Protein AF-A0A8T5FA26-F1 (afdb_monomer)

Solvent-accessible surface area (backbone atoms only — not comparable to full-atom values): 11760 Å² total; per-residue (Å²): 132,88,62,84,85,76,61,81,58,90,77,30,91,91,46,69,45,74,52,69,76,36,89,79,48,48,87,86,54,60,53,92,81,44,45,69,69,54,47,50,67,41,40,57,81,84,52,51,69,50,72,75,38,95,42,44,39,39,49,70,53,47,48,74,43,51,93,80,57,87,81,91,73,53,92,93,42,62,72,56,48,76,68,31,53,60,54,79,81,41,86,60,79,40,77,54,76,77,65,88,47,69,72,47,45,54,50,50,52,52,52,50,52,52,32,43,75,51,40,42,27,92,52,76,89,55,63,44,73,55,61,80,72,96,62,75,52,73,67,57,46,50,48,53,57,54,74,64,64,63,88,63,45,67,74,70,100,67,97,70,59,69,64,53,56,74,65,38,96,45,61,52,85,70,60,93,88,64,83,83,89,128

pLDDT: mean 92.07, std 6.24, range [54.47, 97.62]

Secondary structure (DSSP, 8-state):
---TTTS--TT-TT--EE----SS-GGGS-TTTS-HHHHHHTS-TTTHHHHT-TTEE-HHHHHH-GGG------TT-TTHHHHH-PPTT----B-SPPP-SHHHHHHHHHHHHHHHHTTS-SSGGG--B----SS--HHHHHHHHHHTT-SSB---S-S--HHHHHH-SSB----TT-----

Structure (mmCIF, N/CA/C/O backbone):
data_AF-A0A8T5FA26-F1
#
_entry.id   AF-A0A8T5FA26-F1
#
loop_
_atom_site.group_PDB
_atom_site.id
_atom_site.type_symbol
_atom_site.label_atom_id
_atom_site.label_alt_id
_atom_site.label_comp_id
_atom_site.label_asym_id
_atom_site.label_entity_id
_atom_site.label_seq_id
_atom_site.pdbx_PDB_ins_code
_atom_site.Cartn_x
_atom_site.Cartn_y
_atom_site.Cartn_z
_atom_site.occupancy
_atom_site.B_iso_or_equiv
_atom_site.auth_seq_id
_atom_site.auth_comp_id
_atom_site.auth_asym_id
_atom_site.auth_atom_id
_atom_site.pdbx_PDB_model_num
ATOM 1 N N . PRO A 1 1 ? -3.275 17.223 -17.424 1.00 55.38 1 PRO A N 1
ATOM 2 C CA . PRO A 1 1 ? -4.704 17.329 -17.028 1.00 55.38 1 PRO A CA 1
ATOM 3 C C . PRO A 1 1 ? -4.836 17.992 -15.650 1.00 55.38 1 PRO A C 1
ATOM 5 O O . PRO A 1 1 ? -4.037 17.689 -14.771 1.00 55.38 1 PRO A O 1
ATOM 8 N N . ASN A 1 2 ? -5.789 18.911 -15.465 1.00 54.47 2 ASN A N 1
ATOM 9 C CA . ASN A 1 2 ? -6.095 19.469 -14.145 1.00 54.47 2 ASN A CA 1
ATOM 10 C C . ASN A 1 2 ? -6.978 18.461 -13.393 1.00 54.47 2 ASN A C 1
ATOM 12 O O . ASN A 1 2 ? -8.131 18.266 -13.761 1.00 54.47 2 ASN A O 1
ATOM 16 N N . LEU A 1 3 ? -6.408 17.792 -12.390 1.00 67.06 3 LEU A N 1
ATOM 17 C CA . LEU A 1 3 ? -7.052 16.705 -11.640 1.00 67.06 3 LEU A CA 1
ATOM 18 C C . LEU A 1 3 ? -7.874 17.213 -10.435 1.00 67.06 3 LEU A C 1
ATOM 20 O O . LEU A 1 3 ? -8.358 16.425 -9.622 1.00 67.06 3 LEU A O 1
ATOM 24 N N . LYS A 1 4 ? -8.027 18.535 -10.280 1.00 64.75 4 LYS A N 1
ATOM 25 C CA . LYS A 1 4 ? -8.763 19.139 -9.163 1.00 64.75 4 LYS A CA 1
ATOM 26 C C . LYS A 1 4 ? -10.237 18.717 -9.210 1.00 64.75 4 LYS A C 1
ATOM 28 O O . LYS A 1 4 ? -10.926 18.988 -10.188 1.00 64.75 4 LYS A O 1
ATOM 33 N N . GLY A 1 5 ? -10.710 18.071 -8.142 1.00 77.50 5 GLY A N 1
ATOM 34 C CA . GLY A 1 5 ? -12.077 17.544 -8.038 1.00 77.50 5 GLY A CA 1
ATOM 35 C C . GLY A 1 5 ? -12.291 16.157 -8.656 1.00 77.50 5 GLY A C 1
ATOM 36 O O . GLY A 1 5 ? -13.420 15.683 -8.661 1.00 77.50 5 GLY A O 1
ATOM 37 N N . GLN A 1 6 ? -11.238 15.503 -9.165 1.00 83.00 6 GLN A N 1
ATOM 38 C CA . GLN A 1 6 ? -11.317 14.121 -9.664 1.00 83.00 6 GLN A CA 1
ATOM 39 C C . GLN A 1 6 ? -11.003 13.072 -8.590 1.00 83.00 6 GLN A C 1
ATOM 41 O O . GLN A 1 6 ? -11.321 11.901 -8.771 1.00 83.00 6 GLN A O 1
ATOM 46 N N . PHE A 1 7 ? -10.395 13.489 -7.478 1.00 85.56 7 PHE A N 1
ATOM 47 C CA . PHE A 1 7 ? -10.082 12.619 -6.349 1.00 85.56 7 PHE A CA 1
ATOM 48 C C . PHE A 1 7 ? -11.024 12.889 -5.173 1.00 85.56 7 PHE A C 1
ATOM 50 O O . PHE A 1 7 ? -11.431 14.042 -4.983 1.00 85.56 7 PHE A O 1
ATOM 57 N N . PRO A 1 8 ? -11.349 11.860 -4.374 1.00 89.25 8 PRO A N 1
ATOM 58 C CA . PRO A 1 8 ? -12.137 12.032 -3.161 1.00 89.25 8 PRO A CA 1
ATOM 59 C C . PRO A 1 8 ? -11.507 13.049 -2.201 1.00 89.25 8 PRO A C 1
ATOM 61 O O . PRO A 1 8 ? -10.285 13.112 -2.053 1.00 89.25 8 PRO A O 1
ATOM 64 N N . SER A 1 9 ? -12.350 13.828 -1.518 1.00 89.75 9 SER A N 1
ATOM 65 C CA . SER A 1 9 ? -11.921 14.598 -0.344 1.00 89.75 9 SER A CA 1
ATOM 66 C C . SER A 1 9 ? -11.432 13.638 0.754 1.00 89.75 9 SER A C 1
ATOM 68 O O . SER A 1 9 ? -11.993 12.551 0.889 1.00 89.75 9 SER A O 1
ATOM 70 N N . PRO A 1 10 ? -10.478 14.037 1.612 1.00 88.56 10 PRO A N 1
ATOM 71 C CA . PRO A 1 10 ? -10.159 13.306 2.842 1.00 88.56 10 PRO A CA 1
ATOM 72 C C . PRO A 1 10 ? -11.379 13.009 3.737 1.00 88.56 10 PRO A C 1
ATOM 74 O O . PRO A 1 10 ? -11.374 12.039 4.487 1.00 88.56 10 PRO A O 1
ATOM 77 N N . THR A 1 11 ? -12.436 13.821 3.630 1.00 92.25 11 THR A N 1
ATOM 78 C CA . THR A 1 11 ? -13.720 13.666 4.340 1.00 92.25 11 THR A CA 1
ATOM 79 C C . THR A 1 11 ? -14.825 13.016 3.497 1.00 92.25 11 THR A C 1
ATOM 81 O O . THR A 1 11 ? -16.006 13.128 3.831 1.00 92.25 11 THR A O 1
ATOM 84 N N . ASP A 1 12 ? -14.482 12.365 2.381 1.00 93.81 12 ASP A N 1
ATOM 85 C CA . ASP A 1 12 ? -15.451 11.620 1.574 1.00 93.81 12 ASP A CA 1
ATOM 86 C C . ASP A 1 12 ? -16.172 10.560 2.422 1.00 93.81 12 ASP A C 1
ATOM 88 O O . ASP A 1 12 ? -15.558 9.854 3.220 1.00 93.81 12 ASP A O 1
ATOM 92 N N . LYS A 1 13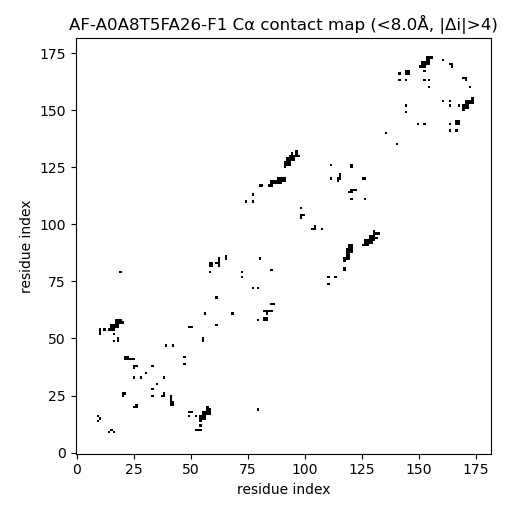 ? -17.488 10.424 2.233 1.00 91.69 13 LYS A N 1
ATOM 93 C CA . LYS A 1 13 ? -18.331 9.511 3.021 1.00 91.69 13 LYS A CA 1
ATOM 94 C C . LYS A 1 13 ? -17.926 8.036 2.907 1.00 91.69 13 LYS A C 1
ATOM 96 O O . LYS A 1 13 ? -18.264 7.259 3.797 1.00 91.69 13 LYS A O 1
ATOM 101 N N . ASN A 1 14 ? -17.246 7.654 1.824 1.00 94.00 14 ASN A N 1
ATOM 102 C CA . ASN A 1 14 ? -16.790 6.286 1.577 1.00 94.00 14 ASN A CA 1
ATOM 103 C C . ASN A 1 14 ? -15.364 6.041 2.091 1.00 94.00 14 ASN A C 1
ATOM 105 O O . ASN A 1 14 ? -14.868 4.922 1.993 1.00 94.00 14 ASN A O 1
ATOM 109 N N . ILE A 1 15 ? -14.692 7.072 2.611 1.00 94.75 15 ILE A N 1
ATOM 110 C CA . ILE A 1 15 ? -13.337 6.981 3.148 1.00 94.75 15 ILE A CA 1
ATOM 111 C C . ILE A 1 15 ? -13.401 7.144 4.658 1.00 94.75 15 ILE A C 1
ATOM 113 O O . ILE A 1 15 ? -14.088 8.016 5.192 1.00 94.75 15 ILE A O 1
ATOM 117 N N . LYS A 1 16 ? -12.651 6.299 5.354 1.00 96.50 16 LYS A N 1
ATOM 118 C CA . LYS A 1 16 ? -12.460 6.373 6.797 1.00 96.50 16 LYS A CA 1
ATOM 119 C C . LYS A 1 16 ? -10.978 6.566 7.063 1.00 96.50 16 LYS A C 1
ATOM 121 O O . LYS A 1 16 ? -10.154 5.875 6.464 1.00 96.50 16 LYS A O 1
ATOM 126 N N . ILE A 1 17 ? -10.642 7.525 7.919 1.00 96.38 17 ILE A N 1
ATOM 127 C CA . ILE A 1 17 ? -9.251 7.778 8.288 1.00 96.38 17 ILE A CA 1
ATOM 128 C C . ILE A 1 17 ? -8.950 6.951 9.525 1.00 96.38 17 ILE A C 1
ATOM 130 O O . ILE A 1 17 ? -9.402 7.277 10.618 1.00 96.38 17 ILE A O 1
ATOM 134 N N . TYR A 1 18 ? -8.207 5.864 9.339 1.00 96.38 18 TYR A N 1
ATOM 135 C CA . TYR A 1 18 ? -7.795 5.019 10.449 1.00 96.38 18 TYR A CA 1
ATOM 136 C C . TYR A 1 18 ? -6.708 5.712 11.275 1.00 96.38 18 TYR A C 1
ATOM 138 O O . TYR A 1 18 ? -5.556 5.830 10.845 1.00 96.38 18 TYR A O 1
ATOM 146 N N . ILE A 1 19 ? -7.080 6.168 12.467 1.00 96.12 19 ILE A N 1
ATOM 147 C CA . ILE A 1 19 ? -6.170 6.733 13.449 1.00 96.12 19 ILE A CA 1
ATOM 148 C C . ILE A 1 19 ? -5.520 5.586 14.205 1.00 96.12 19 ILE A C 1
ATOM 150 O O . ILE A 1 19 ? -6.119 4.872 15.007 1.00 96.12 19 ILE A O 1
ATOM 154 N N . GLN A 1 20 ? -4.240 5.426 13.924 1.00 93.31 20 GLN A N 1
ATOM 155 C CA . GLN A 1 20 ? -3.409 4.421 14.553 1.00 93.31 20 GLN A CA 1
ATOM 156 C C . GLN A 1 20 ? -3.228 4.730 16.038 1.00 93.31 20 GLN A C 1
ATOM 158 O O . GLN A 1 20 ? -3.189 5.894 16.446 1.00 93.31 20 GLN A O 1
ATOM 163 N N . ARG A 1 21 ? -3.037 3.688 16.849 1.00 93.38 21 ARG A N 1
ATOM 164 C CA . ARG A 1 21 ? -2.589 3.862 18.230 1.00 93.38 21 ARG A CA 1
ATOM 165 C C . ARG A 1 21 ? -1.241 4.598 18.218 1.00 93.38 21 ARG A C 1
ATOM 167 O O . ARG A 1 21 ? -0.318 4.185 17.512 1.00 93.38 21 ARG A O 1
ATOM 174 N N . GLY A 1 22 ? -1.163 5.711 18.947 1.00 92.44 22 GLY A N 1
ATOM 175 C CA . GLY A 1 22 ? 0.072 6.475 19.107 1.00 92.44 22 GLY A CA 1
ATOM 176 C C . GLY A 1 22 ? 1.134 5.701 19.894 1.00 92.44 22 GLY A C 1
ATOM 177 O O . GLY A 1 22 ? 0.901 4.586 20.363 1.00 92.44 22 GLY A O 1
ATOM 178 N N . SER A 1 23 ? 2.312 6.299 20.049 1.00 92.12 23 SER A N 1
ATOM 179 C CA . SER A 1 23 ? 3.445 5.675 20.750 1.00 92.12 23 SER A CA 1
ATOM 180 C C . SER A 1 23 ? 3.154 5.403 22.232 1.00 92.12 23 SER A C 1
ATOM 182 O O . SER A 1 23 ? 3.657 4.439 22.802 1.00 92.12 23 SER A O 1
ATOM 184 N N . TRP A 1 24 ? 2.355 6.258 22.864 1.00 94.88 24 TRP A N 1
ATOM 185 C CA . TRP A 1 24 ? 1.883 6.156 24.245 1.00 94.88 24 TRP A CA 1
ATOM 186 C C . TRP A 1 24 ? 0.518 5.462 24.327 1.00 94.88 24 TRP A C 1
ATOM 188 O O . TRP A 1 24 ? 0.115 5.000 25.394 1.00 94.88 24 TRP A O 1
ATOM 198 N N . GLY A 1 25 ? -0.182 5.365 23.196 1.00 93.69 25 GLY A N 1
ATOM 199 C CA . GLY A 1 25 ? -1.443 4.657 23.044 1.00 93.69 25 GLY A CA 1
ATOM 200 C C . GLY A 1 25 ? -2.609 5.337 23.741 1.00 93.69 25 GLY A C 1
ATOM 201 O O . GLY A 1 25 ? -3.438 4.645 24.329 1.00 93.69 25 GLY A O 1
ATOM 202 N N . LEU A 1 26 ? -2.664 6.671 23.677 1.00 95.81 26 LEU A N 1
ATOM 203 C CA . LEU A 1 26 ? -3.637 7.474 24.424 1.00 95.81 26 LEU A CA 1
ATOM 204 C C . LEU A 1 26 ? -5.024 7.593 23.772 1.00 95.81 26 LEU A C 1
ATOM 206 O O . LEU A 1 26 ? -5.953 8.053 24.426 1.00 95.81 26 LEU A O 1
ATOM 210 N N . ILE A 1 27 ? -5.190 7.164 22.518 1.00 94.56 27 ILE A N 1
ATOM 211 C CA . ILE A 1 27 ? -6.426 7.345 21.726 1.00 94.56 27 ILE A CA 1
ATOM 212 C C . ILE A 1 27 ? -7.701 6.770 22.364 1.00 94.56 27 ILE A C 1
ATOM 214 O O . ILE A 1 27 ? -8.813 7.234 22.115 1.00 94.56 27 ILE A O 1
ATOM 218 N N . ASP A 1 28 ? -7.553 5.742 23.193 1.00 93.31 28 ASP A N 1
ATOM 219 C CA . ASP A 1 28 ? -8.646 5.054 23.873 1.00 93.31 28 ASP A CA 1
ATOM 220 C C . ASP A 1 28 ? -8.685 5.336 25.382 1.00 93.31 28 ASP A C 1
ATOM 222 O O . ASP A 1 28 ? -9.402 4.646 26.111 1.00 93.31 28 ASP A O 1
ATOM 226 N N . LYS A 1 29 ? -7.899 6.308 25.861 1.00 94.19 29 LYS A N 1
ATOM 227 C CA . LYS A 1 29 ? -7.745 6.617 27.284 1.00 94.19 29 LYS A CA 1
ATOM 228 C C . LYS A 1 29 ? -8.628 7.776 27.719 1.00 94.19 29 LYS A C 1
ATOM 230 O O . LYS A 1 29 ? -9.045 8.613 26.926 1.00 94.19 29 LYS A O 1
ATOM 235 N N . ASP A 1 30 ? -8.905 7.790 29.016 1.00 91.31 30 ASP A N 1
ATOM 236 C CA . ASP A 1 30 ? -9.688 8.833 29.661 1.00 91.31 30 ASP A CA 1
ATOM 237 C C . ASP A 1 30 ? -8.923 10.162 29.672 1.00 91.31 30 ASP A C 1
ATOM 239 O O . ASP A 1 30 ? -7.791 10.234 30.167 1.00 91.31 30 ASP A O 1
ATOM 243 N N . LEU A 1 31 ? -9.560 11.211 29.146 1.00 87.56 31 LEU A N 1
ATOM 244 C CA 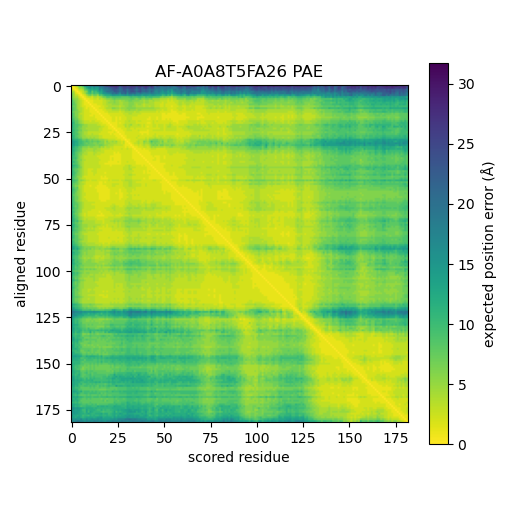. LEU A 1 31 ? -8.967 12.538 29.055 1.00 87.56 31 LEU A CA 1
ATOM 245 C C . LEU A 1 31 ? -8.896 13.280 30.397 1.00 87.56 31 LEU A C 1
ATOM 247 O O . LEU A 1 31 ? -8.117 14.225 30.535 1.00 87.56 31 LEU A O 1
ATOM 251 N N . GLU A 1 32 ? -9.651 12.840 31.408 1.00 89.94 32 GLU A N 1
ATOM 252 C CA . GLU A 1 32 ? -9.489 13.335 32.781 1.00 89.94 32 GLU A CA 1
ATOM 253 C C . GLU A 1 32 ? -8.160 12.863 33.389 1.00 89.94 32 GLU A C 1
ATOM 255 O O . GLU A 1 32 ? -7.556 13.559 34.206 1.00 89.94 32 GLU A O 1
ATOM 260 N N . THR A 1 33 ? -7.674 11.697 32.946 1.00 92.31 33 THR A N 1
ATOM 261 C CA . THR A 1 33 ? -6.373 11.146 33.348 1.00 92.31 33 THR A CA 1
ATOM 262 C C . THR A 1 33 ? -5.243 11.641 32.440 1.00 92.31 33 THR A C 1
ATOM 264 O O . THR A 1 33 ? -4.157 11.965 32.925 1.00 92.31 33 THR A O 1
ATOM 267 N N . PHE A 1 34 ? -5.483 11.719 31.128 1.00 93.00 34 PHE A N 1
ATOM 268 C CA . PHE A 1 34 ? -4.519 12.185 30.129 1.00 93.00 34 PHE A CA 1
ATOM 269 C C . PHE A 1 34 ? -5.065 13.402 29.394 1.00 93.00 34 PHE A C 1
ATOM 271 O O . PHE A 1 34 ? -5.962 13.287 28.576 1.00 93.00 34 PHE A O 1
ATOM 278 N N . THR A 1 35 ? -4.488 14.576 29.621 1.00 94.81 35 THR A N 1
ATOM 279 C CA . THR A 1 35 ? -4.977 15.810 28.991 1.00 94.81 35 THR A CA 1
ATOM 280 C C . THR A 1 35 ? -5.028 15.704 27.461 1.00 94.81 35 THR A C 1
ATOM 282 O O . THR A 1 35 ? -4.186 15.051 26.842 1.00 94.81 35 THR A O 1
ATOM 285 N N . GLU A 1 36 ? -5.942 16.439 26.827 1.00 93.81 36 GLU A N 1
ATOM 286 C CA . GLU A 1 36 ? -6.011 16.569 25.361 1.00 93.81 36 GLU A CA 1
ATOM 287 C C . GLU A 1 36 ? -4.649 16.955 24.755 1.00 93.81 36 GLU A C 1
ATOM 289 O O . GLU A 1 36 ? -4.218 16.420 23.735 1.00 93.81 36 GLU A O 1
ATOM 294 N N . ARG A 1 37 ? -3.890 17.813 25.450 1.00 95.25 37 ARG A N 1
ATOM 295 C CA . ARG A 1 37 ? -2.514 18.151 25.073 1.00 95.25 37 ARG A CA 1
ATOM 296 C C . ARG A 1 37 ? -1.607 16.918 25.005 1.00 95.25 37 ARG A C 1
ATOM 298 O O . ARG A 1 37 ? -0.799 16.835 24.084 1.00 95.25 37 ARG A O 1
ATOM 305 N N . GLN A 1 38 ? -1.690 16.006 25.973 1.00 96.25 38 GLN A N 1
ATOM 306 C CA . GLN A 1 38 ? -0.900 14.771 25.978 1.00 96.25 38 GLN A CA 1
ATOM 307 C C . GLN A 1 38 ? -1.332 13.833 24.852 1.00 96.25 38 GLN A C 1
ATOM 309 O O . GLN A 1 38 ? -0.460 13.289 24.180 1.00 96.25 38 GLN A O 1
ATOM 314 N N . LEU A 1 39 ? -2.638 13.708 24.591 1.00 95.75 39 LEU A N 1
ATOM 315 C CA . LEU A 1 39 ? -3.137 12.968 23.430 1.00 95.75 39 LEU A CA 1
ATOM 316 C C . LEU A 1 39 ? -2.537 13.526 22.132 1.00 95.75 39 LEU A C 1
ATOM 318 O O . LEU A 1 39 ? -1.944 12.779 21.364 1.00 95.75 39 LEU A O 1
ATOM 322 N N . LEU A 1 40 ? -2.589 14.843 21.912 1.00 95.94 40 LEU A N 1
ATOM 323 C CA . LEU A 1 40 ? -1.991 15.471 20.728 1.00 95.94 40 LEU A CA 1
ATOM 324 C C . LEU A 1 40 ? -0.471 15.251 20.647 1.00 95.94 40 LEU A C 1
ATOM 326 O O . LEU A 1 40 ? 0.074 15.121 19.551 1.00 95.94 40 LEU A O 1
ATOM 330 N N . GLN A 1 41 ? 0.231 15.223 21.783 1.00 96.25 41 GLN A N 1
ATOM 331 C CA . GLN A 1 41 ? 1.673 14.953 21.840 1.00 96.25 41 GLN A CA 1
ATOM 332 C C . GLN A 1 41 ? 2.039 13.511 21.472 1.00 96.25 41 GLN A C 1
ATOM 334 O O . GLN A 1 41 ? 3.168 13.293 21.035 1.00 96.25 41 GLN A O 1
ATOM 339 N N . ASP A 1 42 ? 1.100 12.571 21.583 1.00 96.94 42 ASP A N 1
ATOM 340 C CA . ASP A 1 42 ? 1.269 11.184 21.138 1.00 96.94 42 ASP A CA 1
ATOM 341 C C . ASP A 1 42 ? 1.353 11.060 19.599 1.00 96.94 42 ASP A C 1
ATOM 343 O O . ASP A 1 42 ? 1.834 10.065 19.052 1.00 96.94 42 ASP A O 1
ATOM 347 N N . TYR A 1 43 ? 0.929 12.111 18.888 1.00 97.00 43 TYR A N 1
ATOM 348 C CA . TYR A 1 43 ? 0.891 12.179 17.432 1.00 97.00 43 TYR A CA 1
ATOM 349 C C . TYR A 1 43 ? 1.836 13.243 16.866 1.00 97.00 43 TYR A C 1
ATOM 351 O O . TYR A 1 43 ? 2.044 14.330 17.429 1.00 97.00 43 TYR A O 1
ATOM 359 N N . GLY A 1 44 ? 2.377 12.951 15.680 1.00 96.75 44 GLY A N 1
ATOM 360 C CA . GLY A 1 44 ? 3.132 13.923 14.899 1.00 96.75 44 GLY A CA 1
ATOM 361 C C . GLY A 1 44 ? 2.254 15.115 14.515 1.00 96.75 44 GLY A C 1
ATOM 362 O O . GLY A 1 44 ? 1.058 14.962 14.286 1.00 96.75 44 GLY A O 1
ATOM 363 N N . THR A 1 45 ? 2.837 16.312 14.404 1.00 96.25 45 THR A N 1
ATOM 364 C CA . THR A 1 45 ? 2.079 17.549 14.126 1.00 96.25 45 THR A CA 1
ATOM 365 C C . THR A 1 45 ? 1.180 17.439 12.891 1.00 96.25 45 THR A C 1
ATOM 367 O O . THR A 1 45 ? 0.065 17.942 12.918 1.00 96.25 45 THR A O 1
ATOM 370 N N . TRP A 1 46 ? 1.636 16.744 11.843 1.00 95.00 46 TRP A N 1
ATOM 371 C CA . TRP A 1 46 ? 0.868 16.530 10.612 1.00 95.00 46 TRP A CA 1
ATOM 372 C C . TRP A 1 46 ? -0.324 15.576 10.788 1.00 95.00 46 TRP A C 1
ATOM 374 O O . TRP A 1 46 ? -1.262 15.638 10.011 1.00 95.00 46 TRP A O 1
ATOM 384 N N . GLN A 1 47 ? -0.303 14.693 11.791 1.00 94.88 47 GLN A N 1
ATOM 385 C CA . GLN A 1 47 ? -1.378 13.723 12.030 1.00 94.88 47 GLN A CA 1
ATOM 386 C C . GLN A 1 47 ? -2.544 14.334 12.803 1.00 94.88 47 GLN A C 1
ATOM 388 O O . GLN A 1 47 ? -3.672 13.868 12.683 1.00 94.88 47 GLN A O 1
ATOM 393 N N . ARG A 1 48 ? -2.260 15.357 13.618 1.00 95.19 48 ARG A N 1
ATOM 394 C CA . ARG A 1 48 ? -3.208 15.909 14.592 1.00 95.19 48 ARG A CA 1
ATOM 395 C C . ARG A 1 48 ? -4.486 16.418 13.953 1.00 95.19 48 ARG A C 1
ATOM 397 O O . ARG A 1 48 ? -5.538 16.245 14.545 1.00 95.19 48 ARG A O 1
ATOM 404 N N . GLU A 1 49 ? -4.405 16.988 12.751 1.00 94.19 49 GLU A N 1
ATOM 405 C CA . GLU A 1 49 ? -5.604 17.468 12.057 1.00 94.19 49 GLU A CA 1
ATOM 406 C C . GLU A 1 49 ? -6.617 16.347 11.803 1.00 94.19 49 GLU A C 1
ATOM 408 O O . GLU A 1 49 ? -7.815 16.591 11.860 1.00 94.19 49 GLU A O 1
ATOM 413 N N . PHE A 1 50 ? -6.151 15.115 11.574 1.00 95.12 50 PHE A N 1
ATOM 414 C CA . PHE A 1 50 ? -7.015 13.982 11.258 1.00 95.12 50 PHE A CA 1
ATOM 415 C C . PHE A 1 50 ? -7.718 13.402 12.483 1.00 95.12 50 PHE A C 1
ATOM 417 O O . PHE A 1 50 ? -8.692 12.677 12.309 1.00 95.12 50 PHE A O 1
ATOM 424 N N . LEU A 1 51 ? -7.255 13.709 13.700 1.00 94.69 51 LEU A N 1
ATOM 425 C CA . LEU A 1 51 ? -7.892 13.239 14.936 1.00 94.69 51 LEU A CA 1
ATOM 426 C C . LEU A 1 51 ? -9.323 13.771 15.069 1.00 94.69 51 LEU A C 1
ATOM 428 O O . LEU A 1 51 ? -10.196 13.057 15.551 1.00 94.69 51 LEU A O 1
ATOM 432 N N . ASP A 1 52 ? -9.561 14.989 14.578 1.00 92.94 52 ASP A N 1
ATOM 433 C CA . ASP A 1 52 ? -10.845 15.687 14.695 1.00 92.94 52 ASP A CA 1
ATOM 434 C C . ASP A 1 52 ? -11.745 15.504 13.463 1.00 92.94 52 ASP A C 1
ATOM 436 O O . ASP A 1 52 ? -12.814 16.114 13.356 1.00 92.94 52 ASP A O 1
ATOM 440 N N . TYR A 1 53 ? -11.326 14.694 12.486 1.00 95.62 53 TYR A N 1
ATOM 441 C CA . TYR A 1 53 ? -12.119 14.495 11.279 1.00 95.62 53 TYR A CA 1
ATOM 442 C C . TYR A 1 53 ? -13.401 13.715 11.600 1.00 95.62 53 TYR A C 1
ATOM 444 O O . TYR A 1 53 ? -13.360 12.708 12.306 1.00 95.62 53 TYR A O 1
ATOM 452 N N . PRO A 1 54 ? -14.551 14.082 11.006 1.00 95.44 54 PRO A N 1
ATOM 453 C CA . PRO A 1 54 ? -15.823 13.405 11.274 1.00 95.44 54 PRO A CA 1
ATOM 454 C C . PRO A 1 54 ? -15.851 11.947 10.785 1.00 95.44 54 PRO A C 1
ATOM 456 O O . PRO A 1 54 ? -16.758 11.189 11.123 1.00 95.44 54 PRO A O 1
ATOM 459 N N . ASN A 1 55 ? -14.891 11.560 9.943 1.00 96.44 55 ASN A N 1
ATOM 460 C CA . ASN A 1 55 ? -14.697 10.210 9.430 1.00 96.44 55 ASN A CA 1
ATOM 461 C C . ASN A 1 55 ? -13.421 9.537 9.971 1.00 96.44 55 ASN A C 1
ATOM 463 O O . ASN A 1 55 ? -13.004 8.517 9.411 1.00 96.44 55 ASN A O 1
ATOM 467 N N . ALA A 1 56 ? -12.811 10.089 11.023 1.00 96.81 56 ALA A N 1
ATOM 468 C CA . ALA A 1 56 ? -11.767 9.418 11.782 1.00 96.81 56 ALA A CA 1
ATOM 469 C C . ALA A 1 56 ? -12.348 8.189 12.492 1.00 96.81 56 ALA A C 1
ATOM 471 O O . ALA A 1 56 ? -13.449 8.236 13.039 1.00 96.81 56 ALA A O 1
ATOM 472 N N . VAL A 1 57 ? -11.623 7.078 12.437 1.00 97.38 57 VAL A N 1
ATOM 473 C CA . VAL A 1 57 ? -11.979 5.812 13.085 1.00 97.38 57 VAL A CA 1
ATOM 474 C C . VAL A 1 57 ? -10.737 5.214 13.719 1.00 97.38 57 VAL A C 1
ATOM 476 O O . VAL A 1 57 ? -9.635 5.432 13.223 1.00 97.38 57 VAL A O 1
ATOM 479 N N . ASP A 1 58 ? -10.892 4.416 14.765 1.00 96.88 58 ASP A N 1
ATOM 480 C CA . ASP A 1 58 ? -9.785 3.646 15.334 1.00 96.88 58 ASP A CA 1
ATOM 481 C C . ASP A 1 58 ? -10.080 2.142 15.363 1.00 96.88 58 ASP A C 1
ATOM 483 O O . ASP A 1 58 ? -11.063 1.651 14.797 1.00 96.88 58 ASP A O 1
ATOM 487 N N . TYR A 1 59 ? -9.189 1.373 15.988 1.00 96.69 59 TYR A N 1
ATOM 488 C CA . TYR A 1 59 ? -9.300 -0.083 16.049 1.00 96.69 59 TYR A CA 1
ATOM 489 C C . TYR A 1 59 ? -10.630 -0.555 16.661 1.00 96.69 59 TYR A C 1
ATOM 491 O O . TYR A 1 59 ? -11.120 -1.617 16.284 1.00 96.69 59 TYR A O 1
ATOM 499 N N . ARG A 1 60 ? -11.246 0.222 17.565 1.00 97.12 60 ARG A N 1
ATOM 500 C CA . ARG A 1 60 ? -12.528 -0.101 18.211 1.00 97.12 60 ARG A CA 1
ATOM 501 C C . ARG A 1 60 ? -13.671 -0.031 17.208 1.00 97.12 60 ARG A C 1
ATOM 503 O O . ARG A 1 60 ? -14.574 -0.864 17.266 1.00 97.12 60 ARG A O 1
ATOM 510 N N . ASP A 1 61 ? -13.637 0.937 16.297 1.00 97.62 61 ASP A N 1
ATOM 511 C CA . ASP A 1 61 ? -14.638 1.084 15.239 1.00 97.62 61 ASP A CA 1
ATOM 512 C C . ASP A 1 61 ? -14.501 -0.028 14.201 1.00 97.62 61 ASP A C 1
ATOM 514 O O . ASP A 1 61 ? -15.499 -0.647 13.825 1.00 97.62 61 ASP A O 1
ATOM 518 N N . VAL A 1 62 ? -13.263 -0.322 13.786 1.00 96.94 62 VAL A N 1
ATOM 519 C CA . VAL A 1 62 ? -12.969 -1.407 12.840 1.00 96.94 62 VAL A CA 1
ATOM 520 C C . VAL A 1 62 ? -13.389 -2.748 13.436 1.00 96.94 62 VAL A C 1
ATOM 522 O O . VAL A 1 62 ? -14.132 -3.488 12.799 1.00 96.94 62 VAL A O 1
ATOM 525 N N . GLN A 1 63 ? -13.005 -3.032 14.684 1.00 96.06 63 GLN A N 1
ATOM 526 C CA . GLN A 1 63 ? -13.350 -4.272 15.379 1.00 96.06 63 GLN A CA 1
ATOM 527 C C . GLN A 1 63 ? -14.865 -4.490 15.484 1.00 96.06 63 GLN A C 1
ATOM 529 O O . GLN A 1 63 ? -15.321 -5.624 15.335 1.00 96.06 63 GLN A O 1
ATOM 534 N N . LYS A 1 64 ? -15.648 -3.431 15.728 1.00 96.94 64 LYS A N 1
ATOM 535 C CA . LYS A 1 64 ? -17.112 -3.522 15.854 1.00 96.94 64 LYS A CA 1
ATOM 536 C C . LYS A 1 64 ? -17.822 -3.708 14.515 1.00 96.94 64 LYS A C 1
ATOM 538 O O . LYS A 1 64 ? -18.831 -4.406 14.474 1.00 96.94 64 LYS A O 1
ATOM 543 N N . ASN A 1 65 ? -17.312 -3.109 13.437 1.00 96.38 65 ASN A N 1
ATOM 544 C CA . ASN A 1 65 ? -18.016 -3.043 12.152 1.00 96.38 65 ASN A CA 1
ATOM 545 C C . ASN A 1 65 ? -17.221 -3.691 11.004 1.00 96.38 65 ASN A C 1
ATOM 547 O O . ASN A 1 65 ? -17.274 -3.221 9.875 1.00 96.38 65 ASN A O 1
ATOM 551 N N . GLN A 1 66 ? -16.485 -4.779 11.261 1.00 94.38 66 GLN A N 1
ATOM 552 C CA . GLN A 1 66 ? -15.538 -5.378 10.298 1.00 94.38 66 GLN A CA 1
ATOM 553 C C . GLN A 1 66 ? -16.128 -5.657 8.902 1.00 94.38 66 GLN A C 1
ATOM 555 O O . GLN A 1 66 ? -15.431 -5.511 7.905 1.00 94.38 66 GLN A O 1
ATOM 560 N N . LYS A 1 67 ? -17.420 -6.005 8.807 1.00 95.12 67 LYS A N 1
ATOM 561 C CA . LYS A 1 67 ? -18.113 -6.264 7.527 1.00 95.12 67 LYS A CA 1
ATOM 562 C C . LYS A 1 67 ? -18.328 -5.014 6.663 1.00 95.12 67 LYS A C 1
ATOM 564 O O . LYS A 1 67 ? -18.684 -5.144 5.497 1.00 95.12 67 LYS A O 1
ATOM 569 N N . GLU A 1 68 ? -18.153 -3.825 7.231 1.00 95.12 68 GLU A N 1
ATOM 570 C CA . GLU A 1 68 ? -18.353 -2.534 6.565 1.00 95.12 68 GLU A CA 1
ATOM 571 C C . GLU A 1 68 ? -17.040 -1.923 6.054 1.00 95.12 68 GLU A C 1
ATOM 573 O O . GLU A 1 68 ? -17.062 -0.894 5.379 1.00 95.12 68 GLU A O 1
ATOM 578 N N . PHE A 1 69 ? -15.895 -2.545 6.355 1.00 95.50 69 PHE A N 1
ATOM 579 C CA . PHE A 1 69 ? -14.576 -2.011 6.035 1.00 95.50 69 PHE A CA 1
ATOM 580 C C . PHE A 1 69 ? -13.810 -2.880 5.039 1.00 95.50 69 PHE A C 1
ATOM 582 O O . PHE A 1 69 ? -13.765 -4.102 5.146 1.00 95.50 69 PHE A O 1
ATOM 589 N N . ILE A 1 70 ? -13.091 -2.209 4.138 1.00 95.19 70 ILE A N 1
ATOM 590 C CA . ILE A 1 70 ? -11.866 -2.741 3.538 1.00 95.19 70 ILE A CA 1
ATOM 591 C C . ILE A 1 70 ? -10.712 -2.076 4.285 1.00 95.19 70 ILE A C 1
ATOM 593 O O . ILE A 1 70 ? -10.532 -0.860 4.200 1.00 95.19 70 ILE A O 1
ATOM 597 N N . PHE A 1 71 ? -9.960 -2.860 5.053 1.00 95.06 71 PHE A N 1
ATOM 598 C CA . PHE A 1 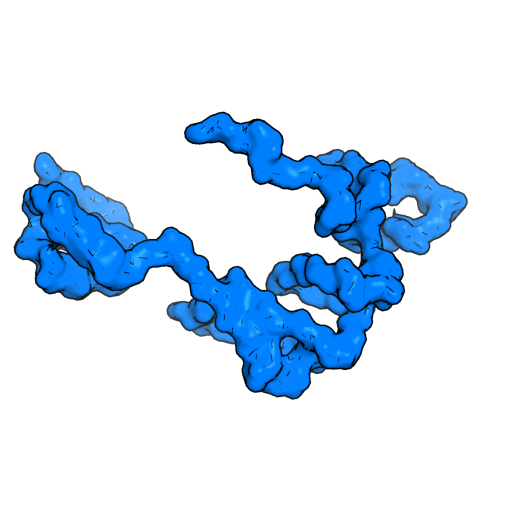71 ? -8.886 -2.343 5.894 1.00 95.06 71 PHE A CA 1
ATOM 599 C C . PHE A 1 71 ? -7.534 -2.437 5.183 1.00 95.06 71 PHE A C 1
ATOM 601 O O . PHE A 1 71 ? -7.071 -3.523 4.838 1.00 95.06 71 PHE A O 1
ATOM 608 N N . TYR A 1 72 ? -6.882 -1.291 4.981 1.00 94.25 72 TYR A N 1
ATOM 609 C CA . TYR A 1 72 ? -5.517 -1.255 4.466 1.00 94.25 72 TYR A CA 1
ATOM 610 C C . TYR A 1 72 ? -4.517 -1.554 5.589 1.00 94.25 72 TYR A C 1
ATOM 612 O O . TYR A 1 72 ? -4.294 -0.726 6.471 1.00 94.25 72 TYR A O 1
ATOM 620 N N . CYS A 1 73 ? -3.882 -2.723 5.516 1.00 92.38 73 CYS A N 1
ATOM 621 C CA . CYS A 1 73 ? -2.818 -3.142 6.423 1.00 92.38 73 CYS A CA 1
ATOM 622 C C . CYS A 1 73 ? -1.530 -3.369 5.627 1.00 92.38 73 CYS A C 1
ATOM 624 O O . CYS A 1 73 ? -1.485 -4.245 4.766 1.00 92.38 73 CYS A O 1
ATOM 626 N N . SER A 1 74 ? -0.480 -2.596 5.905 1.00 91.50 74 SER A N 1
ATOM 627 C CA . SER A 1 74 ? 0.825 -2.814 5.271 1.00 91.50 74 SER A CA 1
ATOM 628 C C . SER A 1 74 ? 1.664 -3.838 6.042 1.00 91.50 74 SER A C 1
ATOM 630 O O . SER A 1 74 ? 1.452 -4.054 7.235 1.00 91.50 74 SER A O 1
ATOM 632 N N . ASP A 1 75 ? 2.680 -4.409 5.388 1.00 92.19 75 ASP A N 1
ATOM 633 C CA . ASP A 1 75 ? 3.629 -5.348 6.015 1.00 92.19 75 ASP A CA 1
ATOM 634 C C . ASP A 1 75 ? 4.353 -4.742 7.245 1.00 92.19 75 ASP A C 1
ATOM 636 O O . ASP A 1 75 ? 4.816 -5.468 8.117 1.00 92.19 75 ASP A O 1
ATOM 640 N N . TYR A 1 76 ? 4.442 -3.409 7.348 1.00 90.81 76 TYR A N 1
ATOM 641 C CA . TYR A 1 76 ? 5.051 -2.701 8.489 1.00 90.81 76 TYR A CA 1
ATOM 642 C C . TYR A 1 76 ? 4.071 -2.438 9.643 1.00 90.81 76 TYR A C 1
ATOM 644 O O . TYR A 1 76 ? 4.429 -1.797 10.634 1.00 90.81 76 TYR A O 1
ATOM 652 N N . ARG A 1 77 ? 2.812 -2.847 9.471 1.00 90.81 77 ARG A N 1
ATOM 653 C CA . ARG A 1 77 ? 1.679 -2.507 10.336 1.00 90.81 77 ARG A CA 1
ATOM 654 C C . ARG A 1 77 ? 0.907 -3.731 10.816 1.00 90.81 77 ARG A C 1
ATOM 656 O O . ARG A 1 77 ? -0.201 -3.594 11.321 1.00 90.81 77 ARG A O 1
ATOM 663 N N . LEU A 1 78 ? 1.503 -4.917 10.728 1.00 93.81 78 LEU A N 1
ATOM 664 C CA . LEU A 1 78 ? 0.879 -6.169 11.169 1.00 93.81 78 LEU A CA 1
ATOM 665 C C . LEU A 1 78 ? 0.488 -6.155 12.658 1.00 93.81 78 LEU A C 1
ATOM 667 O O . LEU A 1 78 ? -0.443 -6.848 13.053 1.00 93.81 78 LEU A O 1
ATOM 671 N N . GLN A 1 79 ? 1.123 -5.316 13.482 1.00 92.81 79 GLN A N 1
ATOM 672 C CA . GLN A 1 79 ? 0.740 -5.104 14.879 1.00 92.81 79 GLN A CA 1
ATOM 673 C C . GLN A 1 79 ? -0.682 -4.554 15.056 1.00 92.81 79 GLN A C 1
ATOM 675 O O . GLN A 1 79 ? -1.280 -4.789 16.102 1.00 92.81 79 GLN A O 1
ATOM 680 N N . ASP A 1 80 ? -1.254 -3.876 14.053 1.00 94.12 80 ASP A N 1
ATOM 681 C CA . ASP A 1 80 ? -2.640 -3.395 14.124 1.00 94.12 80 ASP A CA 1
ATOM 682 C C . ASP A 1 80 ? -3.634 -4.577 14.241 1.00 94.12 80 ASP A C 1
ATOM 684 O O . ASP A 1 80 ? -4.711 -4.431 14.820 1.00 94.12 80 ASP A O 1
ATOM 688 N N . LEU A 1 81 ? -3.252 -5.785 13.797 1.00 94.56 81 LEU A N 1
ATOM 689 C CA . LEU A 1 81 ? -4.064 -7.002 13.930 1.00 94.56 81 LEU A CA 1
ATOM 690 C C . LEU A 1 81 ? -4.288 -7.427 15.390 1.00 94.56 81 LEU A C 1
ATOM 692 O O . LEU A 1 81 ? -5.319 -8.033 15.685 1.00 94.56 81 LEU A O 1
ATOM 696 N N . ILE A 1 82 ? -3.368 -7.080 16.302 1.00 94.62 82 ILE A N 1
ATOM 697 C CA . ILE A 1 82 ? -3.481 -7.378 17.743 1.00 94.62 82 ILE A CA 1
ATOM 698 C C . ILE A 1 82 ? -4.739 -6.726 18.325 1.00 94.62 82 ILE A C 1
ATOM 700 O O . ILE A 1 82 ? -5.460 -7.336 19.121 1.00 94.62 82 ILE A O 1
ATOM 704 N N . ASP A 1 83 ? -4.991 -5.486 17.912 1.00 93.88 83 ASP A N 1
ATOM 705 C CA . ASP A 1 83 ? -6.101 -4.669 18.383 1.00 93.88 83 ASP A CA 1
ATOM 706 C C . ASP A 1 83 ? -7.373 -4.925 17.559 1.00 93.88 83 ASP A C 1
ATOM 708 O O . ASP A 1 83 ? -8.455 -5.084 18.132 1.00 93.88 83 ASP A O 1
ATOM 712 N N . ILE A 1 84 ? -7.249 -5.021 16.228 1.00 94.88 84 ILE A N 1
ATOM 713 C CA . ILE A 1 84 ? -8.384 -5.231 15.315 1.00 94.88 84 ILE A CA 1
ATOM 714 C C . ILE A 1 84 ? -9.043 -6.588 15.554 1.00 94.88 84 ILE A C 1
ATOM 716 O O . ILE A 1 84 ? -10.272 -6.654 15.624 1.00 94.88 84 ILE A O 1
ATOM 720 N N . LYS A 1 85 ? -8.239 -7.647 15.727 1.00 94.56 85 LYS A N 1
ATOM 721 C CA . LYS A 1 85 ? -8.690 -9.042 15.868 1.00 94.56 85 LYS A CA 1
ATOM 722 C C . LYS A 1 85 ? -9.670 -9.426 14.749 1.00 94.56 85 LYS A C 1
ATOM 724 O O . LYS A 1 85 ? -10.885 -9.469 14.984 1.00 94.56 85 LYS A O 1
ATOM 729 N N . PRO A 1 86 ? -9.156 -9.647 13.526 1.00 94.31 86 PRO A N 1
ATOM 730 C CA . PRO A 1 86 ? -9.979 -10.020 12.384 1.00 94.31 86 PRO A CA 1
ATOM 731 C C . PRO A 1 86 ? -10.875 -11.216 12.706 1.00 94.31 86 PRO A C 1
ATOM 733 O O . PRO A 1 86 ? -10.468 -12.152 13.393 1.00 94.31 86 PRO A O 1
ATOM 736 N N . SER A 1 87 ? -12.113 -11.165 12.231 1.00 92.31 87 SER A N 1
ATOM 737 C CA . SER A 1 87 ? -13.062 -12.263 12.388 1.00 92.31 87 SER A CA 1
ATOM 738 C C . SER A 1 87 ? -12.651 -13.435 11.501 1.00 92.31 87 SER A C 1
ATOM 740 O O . SER A 1 87 ? -12.125 -13.234 10.404 1.00 92.31 87 SER A O 1
ATOM 742 N N . GLU A 1 88 ? -12.938 -14.658 11.940 1.00 85.94 88 GLU A N 1
ATOM 743 C CA . GLU A 1 88 ? -12.739 -15.853 11.118 1.00 85.94 88 GLU A CA 1
ATOM 744 C C . GLU A 1 88 ? -13.461 -15.708 9.765 1.00 85.94 88 GLU A C 1
ATOM 746 O O . GLU A 1 88 ? -14.589 -15.210 9.694 1.00 85.94 88 GLU A O 1
ATOM 751 N N . GLY A 1 89 ? -12.792 -16.116 8.684 1.00 80.31 89 GLY A N 1
ATOM 752 C CA . GLY A 1 89 ? -13.302 -15.966 7.318 1.00 80.31 89 GLY A CA 1
ATOM 753 C C . GLY A 1 89 ? -13.124 -14.567 6.716 1.00 80.31 89 GLY A C 1
ATOM 754 O O . GLY A 1 89 ? -13.715 -14.278 5.674 1.00 80.31 89 GLY A O 1
ATOM 755 N N . THR A 1 90 ? -12.326 -13.693 7.343 1.00 89.19 90 THR A N 1
ATOM 756 C CA . THR A 1 90 ? -11.884 -12.429 6.730 1.00 89.19 90 THR A CA 1
ATOM 757 C C . THR A 1 90 ? -11.176 -12.710 5.404 1.00 89.19 90 THR A C 1
ATOM 759 O O . THR A 1 90 ? -10.346 -13.606 5.314 1.00 89.19 90 THR A O 1
ATOM 762 N N . SER A 1 91 ? -11.489 -11.941 4.361 1.00 88.62 91 SER A N 1
ATOM 763 C CA . SER A 1 91 ? -10.805 -12.054 3.069 1.00 88.62 91 SER A CA 1
ATOM 764 C C . SER A 1 91 ? -9.533 -11.210 3.034 1.00 88.62 91 SER A C 1
ATOM 766 O O . SER A 1 91 ? -9.521 -10.075 3.513 1.00 88.62 91 SER A O 1
ATOM 768 N N . TYR A 1 92 ? -8.485 -11.740 2.407 1.00 90.75 92 TYR A N 1
ATOM 769 C CA . TYR A 1 92 ? -7.204 -11.064 2.220 1.00 90.75 92 TYR A CA 1
ATOM 770 C C . TYR A 1 92 ? -6.877 -10.884 0.734 1.00 90.75 92 TYR A C 1
ATOM 772 O O . TYR A 1 92 ? -7.137 -11.766 -0.081 1.00 90.75 92 TYR A O 1
ATOM 780 N N . ILE A 1 93 ? -6.294 -9.732 0.390 1.00 91.19 93 ILE A N 1
ATOM 781 C CA . ILE A 1 93 ? -5.770 -9.437 -0.947 1.00 91.19 93 ILE A CA 1
ATOM 782 C C . ILE A 1 93 ? -4.362 -8.862 -0.790 1.00 91.19 93 ILE A C 1
ATOM 784 O O . ILE A 1 93 ? -4.185 -7.788 -0.208 1.00 91.19 93 ILE A O 1
ATOM 788 N N . ARG A 1 94 ? -3.360 -9.537 -1.359 1.00 91.31 94 ARG A N 1
ATOM 789 C CA . ARG A 1 94 ? -1.999 -9.006 -1.477 1.00 91.31 94 ARG A CA 1
ATOM 790 C C . ARG A 1 94 ? -1.831 -8.278 -2.796 1.00 91.31 94 ARG A C 1
ATOM 792 O O . ARG A 1 94 ? -1.737 -8.906 -3.845 1.00 91.31 94 ARG A O 1
ATOM 799 N N . SER A 1 95 ? -1.724 -6.956 -2.729 1.00 90.94 95 SER A N 1
ATOM 800 C CA . SER A 1 95 ? -1.457 -6.107 -3.895 1.00 90.94 95 SER A CA 1
ATOM 801 C C . SER A 1 95 ? 0.013 -5.684 -3.983 1.00 90.94 95 SER A C 1
ATOM 803 O O . SER A 1 95 ? 0.324 -4.494 -4.027 1.00 90.94 95 SER A O 1
ATOM 805 N N . LEU A 1 96 ? 0.927 -6.657 -3.977 1.00 88.75 96 LEU A N 1
ATOM 806 C CA . LEU A 1 96 ? 2.377 -6.454 -4.071 1.00 88.75 96 LEU A CA 1
ATOM 807 C C . LEU A 1 96 ? 2.987 -7.474 -5.037 1.00 88.75 96 LEU A C 1
ATOM 809 O O . LEU A 1 96 ? 2.448 -8.569 -5.181 1.00 88.75 96 LEU A O 1
ATOM 813 N N . THR A 1 97 ? 4.106 -7.111 -5.667 1.00 88.12 97 THR A N 1
ATOM 814 C CA . THR A 1 97 ? 4.876 -8.011 -6.543 1.00 88.12 97 THR A CA 1
ATOM 815 C C . THR A 1 97 ? 5.306 -9.279 -5.814 1.00 88.12 97 THR A C 1
ATOM 817 O O . THR A 1 97 ? 5.544 -9.261 -4.603 1.00 88.12 97 THR A O 1
ATOM 820 N N . GLU A 1 98 ? 5.436 -10.364 -6.569 1.00 89.00 98 GLU A N 1
ATOM 821 C CA . GLU A 1 98 ? 6.028 -11.614 -6.111 1.00 89.00 98 GLU A CA 1
ATOM 822 C C . GLU A 1 98 ? 7.476 -11.388 -5.645 1.00 89.00 98 GLU A C 1
ATOM 824 O O . GLU A 1 98 ? 8.176 -10.518 -6.187 1.00 89.00 98 GLU A O 1
ATOM 829 N N . PRO A 1 99 ? 7.947 -12.152 -4.644 1.00 91.38 99 PRO A N 1
ATOM 830 C CA . PRO A 1 99 ? 9.349 -12.154 -4.263 1.00 91.38 99 PRO A CA 1
ATOM 831 C C . PRO A 1 99 ? 10.262 -12.480 -5.450 1.00 91.38 99 PRO A C 1
ATOM 833 O O . PRO A 1 99 ? 10.069 -13.471 -6.146 1.00 91.38 99 PRO A O 1
ATOM 836 N N . PHE A 1 100 ? 11.288 -11.656 -5.658 1.00 89.19 100 PHE A N 1
ATOM 837 C CA . PHE A 1 100 ? 12.326 -11.878 -6.677 1.00 89.19 100 PHE A CA 1
ATOM 838 C C . PHE A 1 100 ? 13.727 -12.021 -6.068 1.00 89.19 100 PHE A C 1
ATOM 840 O O . PHE A 1 100 ? 14.733 -12.048 -6.777 1.00 89.19 100 PHE A O 1
ATOM 847 N N . ASN A 1 101 ? 13.808 -12.066 -4.739 1.00 91.94 101 ASN A N 1
ATOM 848 C CA . ASN A 1 101 ? 15.019 -12.358 -3.990 1.00 91.94 101 ASN A CA 1
ATOM 849 C C . ASN A 1 101 ? 14.664 -12.989 -2.634 1.00 91.94 101 ASN A C 1
ATOM 851 O O . ASN A 1 101 ? 13.532 -12.885 -2.158 1.00 91.94 101 ASN A O 1
ATOM 855 N N . THR A 1 102 ? 15.663 -13.586 -1.987 1.00 95.69 102 THR A N 1
ATOM 856 C CA . THR A 1 102 ? 15.505 -14.307 -0.716 1.00 95.69 102 THR A CA 1
ATOM 857 C C . THR A 1 102 ? 15.024 -13.427 0.437 1.00 95.69 102 THR A C 1
ATOM 859 O O . THR A 1 102 ? 14.281 -13.887 1.298 1.00 95.69 102 THR A O 1
ATOM 862 N N . GLU A 1 103 ? 15.418 -12.153 0.478 1.00 95.44 103 GLU A N 1
ATOM 863 C CA . GLU A 1 103 ? 14.950 -11.236 1.525 1.00 95.44 103 GLU A CA 1
ATOM 864 C C . GLU A 1 103 ? 13.430 -11.037 1.439 1.00 95.44 103 GLU A C 1
ATOM 866 O O . GLU A 1 103 ? 12.731 -11.052 2.454 1.00 95.44 103 GLU A O 1
ATOM 871 N N . MET A 1 104 ? 12.905 -10.907 0.220 1.00 94.50 104 MET A N 1
ATOM 872 C CA . MET A 1 104 ? 11.472 -10.772 -0.022 1.00 94.50 104 MET A CA 1
ATOM 873 C C . MET A 1 104 ? 10.704 -12.063 0.251 1.00 94.50 104 MET A C 1
ATOM 875 O O . MET A 1 104 ? 9.596 -11.980 0.775 1.00 94.50 104 MET A O 1
ATOM 879 N N . GLU A 1 105 ? 11.281 -13.228 -0.050 1.00 95.38 105 GLU A N 1
ATOM 880 C CA . GLU A 1 105 ? 10.688 -14.534 0.277 1.00 95.38 105 GLU A CA 1
ATOM 881 C C . GLU A 1 105 ? 10.506 -14.667 1.795 1.00 95.38 105 GLU A C 1
ATOM 883 O O . GLU A 1 105 ? 9.401 -14.903 2.278 1.00 95.38 105 GLU A O 1
ATOM 888 N N . ILE A 1 106 ? 11.562 -14.375 2.565 1.00 95.88 106 ILE A N 1
ATOM 889 C CA . ILE A 1 106 ? 11.518 -14.408 4.034 1.00 95.88 106 ILE A CA 1
ATOM 890 C C . ILE A 1 106 ? 10.472 -13.427 4.576 1.00 95.88 106 ILE A C 1
ATOM 892 O O . ILE A 1 106 ? 9.746 -13.740 5.522 1.00 95.88 106 ILE A O 1
ATOM 896 N N . LYS A 1 107 ? 10.389 -12.222 4.001 1.00 94.25 107 LYS A N 1
ATOM 897 C CA . LYS A 1 107 ? 9.401 -11.222 4.418 1.00 94.25 107 LYS A CA 1
ATOM 898 C C . LYS A 1 107 ? 7.974 -11.686 4.128 1.00 94.25 107 LYS A C 1
ATOM 900 O O . LYS A 1 107 ? 7.092 -11.483 4.960 1.00 94.25 107 LYS A O 1
ATOM 905 N N . GLU A 1 108 ? 7.744 -12.304 2.974 1.00 93.94 108 GLU A N 1
ATOM 906 C CA . GLU A 1 108 ? 6.443 -12.869 2.633 1.00 93.94 108 GLU A CA 1
ATOM 907 C C . GLU A 1 108 ? 6.029 -13.961 3.624 1.00 93.94 108 GLU A C 1
ATOM 909 O O . GLU A 1 108 ? 4.912 -13.919 4.144 1.00 93.94 108 GLU A O 1
ATOM 914 N N . ASP A 1 109 ? 6.942 -14.870 3.962 1.00 93.31 109 ASP A N 1
ATOM 915 C CA . ASP A 1 109 ? 6.687 -15.929 4.940 1.00 93.31 109 ASP A CA 1
ATOM 916 C C . ASP A 1 109 ? 6.355 -15.360 6.324 1.00 93.31 109 ASP A C 1
ATOM 918 O O . ASP A 1 109 ? 5.455 -15.847 7.011 1.00 93.31 109 ASP A O 1
ATOM 922 N N . GLN A 1 110 ? 7.025 -14.283 6.746 1.00 94.06 110 GLN A N 1
ATOM 923 C CA . GLN A 1 110 ? 6.677 -13.585 7.987 1.00 94.06 110 GLN A CA 1
ATOM 924 C C . GLN A 1 110 ? 5.248 -13.033 7.945 1.00 94.06 110 GLN A C 1
ATOM 926 O O . GLN A 1 110 ? 4.495 -13.235 8.897 1.00 94.06 110 GLN A O 1
ATOM 931 N N . VAL A 1 111 ? 4.850 -12.377 6.852 1.00 94.12 111 VAL A N 1
ATOM 932 C CA . VAL A 1 111 ? 3.488 -11.836 6.697 1.00 94.12 111 VAL A CA 1
ATOM 933 C C . VAL A 1 111 ? 2.449 -12.960 6.717 1.00 94.12 111 VAL A C 1
ATOM 935 O O . VAL A 1 111 ? 1.456 -12.854 7.440 1.00 94.12 111 VAL A O 1
ATOM 938 N N . LYS A 1 112 ? 2.696 -14.058 5.991 1.00 92.62 112 LYS A N 1
ATOM 939 C CA . LYS A 1 112 ? 1.840 -15.254 6.009 1.00 92.62 112 LYS A CA 1
ATOM 940 C C . LYS A 1 112 ? 1.664 -15.785 7.427 1.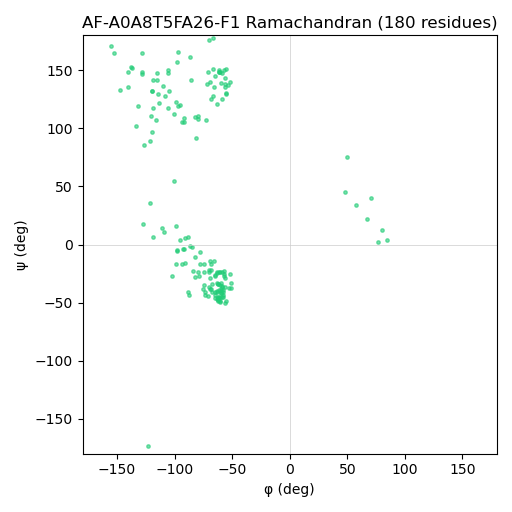00 92.62 112 LYS A C 1
ATOM 942 O O . LYS A 1 112 ? 0.534 -15.978 7.866 1.00 92.62 112 LYS A O 1
ATOM 947 N N . ASN A 1 113 ? 2.755 -15.935 8.177 1.00 92.75 113 ASN A N 1
ATOM 948 C CA . ASN A 1 113 ? 2.711 -16.414 9.560 1.00 92.75 113 ASN A CA 1
ATOM 949 C C . ASN A 1 113 ? 1.868 -15.513 10.473 1.00 92.75 113 ASN A C 1
ATOM 951 O O . ASN A 1 113 ? 1.104 -16.020 11.295 1.00 92.75 113 ASN A O 1
ATOM 955 N N . TRP A 1 114 ? 1.957 -14.188 10.320 1.00 93.94 114 TRP A N 1
ATOM 956 C CA . TRP A 1 114 ? 1.089 -13.255 11.045 1.00 93.94 114 TRP A CA 1
ATOM 957 C C . TRP A 1 114 ? -0.385 -13.463 10.690 1.00 93.94 114 TRP A C 1
ATOM 959 O O . TRP A 1 114 ? -1.222 -13.571 11.583 1.00 93.94 114 TRP A O 1
ATOM 969 N N . PHE A 1 115 ? -0.722 -13.564 9.407 1.00 92.56 115 PHE A N 1
ATOM 970 C CA . PHE A 1 115 ? -2.113 -13.756 8.996 1.00 92.56 115 PHE A CA 1
ATOM 971 C C . PHE A 1 115 ? -2.683 -15.115 9.394 1.00 92.56 115 PHE A C 1
ATOM 973 O O . PHE A 1 115 ? -3.850 -15.166 9.779 1.00 92.56 115 PHE A O 1
ATOM 980 N N . VAL A 1 116 ? -1.873 -16.177 9.404 1.00 91.62 116 VAL A N 1
ATOM 981 C CA . VAL A 1 116 ? -2.262 -17.471 9.986 1.00 91.62 116 VAL A CA 1
ATOM 982 C C . VAL A 1 116 ? -2.510 -17.335 11.486 1.00 91.62 116 VAL A C 1
ATOM 984 O O . VAL A 1 116 ? -3.541 -17.777 11.986 1.00 91.62 116 VAL A O 1
ATOM 987 N N . HIS A 1 117 ? -1.607 -16.672 12.214 1.00 91.50 117 HIS A N 1
ATOM 988 C CA . HIS A 1 117 ? -1.743 -16.480 13.659 1.00 91.50 117 HIS A CA 1
ATOM 989 C C . HIS A 1 117 ? -3.027 -15.729 14.045 1.00 91.50 117 HIS A C 1
ATOM 991 O O . HIS A 1 117 ? -3.664 -16.073 15.039 1.00 91.50 117 HIS A O 1
ATOM 997 N N . PHE A 1 118 ? -3.421 -14.729 13.252 1.00 91.44 118 PHE A N 1
ATOM 998 C CA . PHE A 1 118 ? -4.637 -13.941 13.471 1.00 91.44 118 PHE A CA 1
ATOM 999 C C . PHE A 1 118 ? -5.885 -14.497 12.764 1.00 91.44 118 PHE A C 1
ATOM 1001 O O . PHE A 1 118 ? -6.927 -13.847 12.805 1.00 91.44 118 PHE A O 1
ATOM 1008 N N . GLY A 1 119 ? -5.806 -15.673 12.130 1.00 89.19 119 GLY A N 1
ATOM 1009 C CA . GLY A 1 119 ? -6.949 -16.324 11.476 1.00 89.19 119 GLY A CA 1
ATOM 1010 C C . GLY A 1 119 ? -7.486 -15.588 10.242 1.00 89.19 119 GLY A C 1
ATOM 1011 O O . GLY A 1 119 ? -8.644 -15.773 9.869 1.00 89.19 119 GLY A O 1
ATOM 1012 N N . VAL A 1 120 ? -6.664 -14.736 9.622 1.00 90.94 120 VAL A N 1
ATOM 1013 C CA . VAL A 1 120 ? -6.988 -14.031 8.369 1.00 90.94 120 VAL A CA 1
ATOM 1014 C C . VAL A 1 120 ? -6.890 -14.986 7.180 1.00 90.94 120 VAL A C 1
ATOM 1016 O O . VAL A 1 120 ? -7.710 -14.926 6.273 1.00 90.94 120 VAL A O 1
ATOM 1019 N N . ILE A 1 121 ? -5.902 -15.880 7.199 1.00 89.75 121 ILE A N 1
ATOM 1020 C CA . ILE A 1 121 ? -5.764 -16.994 6.254 1.00 89.75 121 ILE A CA 1
ATOM 1021 C C . ILE A 1 121 ? -5.569 -18.279 7.057 1.00 89.75 121 ILE A C 1
ATOM 1023 O O . ILE A 1 121 ? -4.951 -18.241 8.118 1.00 89.75 121 ILE A O 1
ATOM 1027 N N .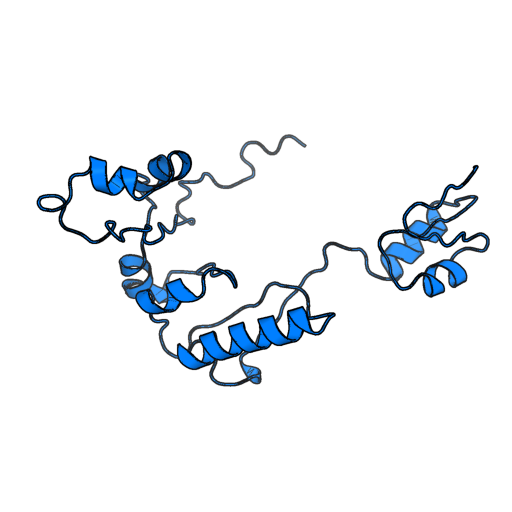 ASN A 1 122 ? -6.067 -19.419 6.579 1.00 83.44 122 ASN A N 1
ATOM 1028 C CA . ASN A 1 122 ? -5.886 -20.701 7.272 1.00 83.44 122 ASN A CA 1
ATOM 1029 C C . ASN A 1 122 ? -4.800 -21.566 6.630 1.00 83.44 122 ASN A C 1
ATOM 1031 O O . ASN A 1 122 ? -4.206 -22.418 7.292 1.00 83.44 122 ASN A O 1
ATOM 1035 N N . ARG A 1 123 ? -4.569 -21.384 5.329 1.00 77.62 123 ARG A N 1
ATOM 1036 C CA . ARG A 1 123 ? -3.587 -22.121 4.527 1.00 77.62 123 ARG A CA 1
ATOM 1037 C C . ARG A 1 123 ? -3.155 -21.301 3.316 1.00 77.62 123 ARG A C 1
ATOM 1039 O O . ARG A 1 123 ? -3.784 -20.298 2.994 1.00 77.62 123 ARG A O 1
ATOM 1046 N N . ASP A 1 124 ? -2.129 -21.775 2.613 1.00 77.44 124 ASP A N 1
ATOM 1047 C CA . ASP A 1 124 ? -1.590 -21.113 1.417 1.00 77.44 124 ASP A CA 1
ATOM 1048 C C . ASP A 1 124 ? -2.633 -20.903 0.305 1.00 77.44 124 ASP A C 1
ATOM 1050 O O . ASP A 1 124 ? -2.506 -19.977 -0.484 1.00 77.44 124 ASP A O 1
ATOM 1054 N N . GLU A 1 125 ? -3.697 -21.709 0.248 1.00 78.69 125 GLU A N 1
ATOM 1055 C CA . GLU A 1 125 ? -4.788 -21.529 -0.728 1.00 78.69 125 GLU A CA 1
ATOM 1056 C C . GLU A 1 125 ? -5.576 -20.224 -0.525 1.00 78.69 125 GLU A C 1
ATOM 1058 O O . GLU A 1 125 ? -6.132 -19.687 -1.483 1.00 78.69 125 GLU A O 1
ATOM 1063 N N . ASP A 1 126 ? -5.596 -19.699 0.704 1.00 84.38 126 ASP A N 1
ATOM 1064 C CA . ASP A 1 126 ? -6.252 -18.434 1.052 1.00 84.38 126 ASP A CA 1
ATOM 1065 C C . ASP A 1 126 ? -5.327 -17.223 0.772 1.00 84.38 126 ASP A C 1
ATOM 1067 O O . ASP A 1 126 ? -5.701 -16.063 0.976 1.00 84.38 126 ASP A O 1
ATOM 1071 N N . TRP A 1 127 ? -4.093 -17.470 0.308 1.00 89.38 127 TRP A N 1
ATOM 1072 C CA . TRP A 1 127 ? -3.139 -16.437 -0.084 1.00 89.38 127 TRP A CA 1
ATOM 1073 C C . TRP A 1 127 ? -3.423 -15.943 -1.503 1.00 89.38 127 TRP A C 1
ATOM 1075 O O . TRP A 1 127 ? -2.917 -16.464 -2.499 1.00 89.38 127 TRP A O 1
ATOM 1085 N N . HIS A 1 128 ? -4.239 -14.898 -1.608 1.00 88.00 128 HIS A N 1
ATOM 1086 C CA . HIS A 1 128 ? -4.575 -14.293 -2.893 1.00 88.00 128 HIS A CA 1
ATOM 1087 C C . HIS A 1 128 ? -3.645 -13.125 -3.225 1.00 88.00 128 HIS A C 1
ATOM 1089 O O . HIS A 1 128 ? -3.775 -12.027 -2.676 1.00 88.00 128 HIS A O 1
ATOM 1095 N N . GLN A 1 129 ? -2.726 -13.355 -4.162 1.00 88.56 129 GLN A N 1
ATOM 1096 C CA . GLN A 1 129 ? -1.833 -12.334 -4.697 1.00 88.56 129 GLN A CA 1
ATOM 1097 C C . GLN A 1 129 ? -2.347 -11.800 -6.032 1.00 88.56 129 GLN A C 1
ATOM 1099 O O . GLN A 1 129 ? -2.581 -12.553 -6.975 1.00 88.56 129 GLN A O 1
ATOM 1104 N N . ILE A 1 130 ? -2.551 -10.485 -6.094 1.00 87.88 130 ILE A N 1
ATOM 1105 C CA . ILE A 1 130 ? -3.019 -9.773 -7.283 1.00 87.88 130 ILE A CA 1
ATOM 1106 C C . ILE A 1 130 ? -2.138 -8.543 -7.455 1.00 87.88 130 ILE A C 1
ATOM 1108 O O . ILE A 1 130 ? -2.321 -7.537 -6.776 1.00 87.88 130 ILE A O 1
ATOM 1112 N N . HIS A 1 131 ? -1.188 -8.609 -8.380 1.00 87.69 131 HIS A N 1
ATOM 1113 C CA . HIS A 1 131 ? -0.295 -7.502 -8.686 1.00 87.69 131 HIS A CA 1
ATOM 1114 C C . HIS A 1 131 ? -0.451 -7.074 -10.142 1.00 87.69 131 HIS A C 1
ATOM 1116 O O . HIS A 1 131 ? -0.434 -7.894 -11.056 1.00 87.69 131 HIS A O 1
ATOM 1122 N N . VAL A 1 132 ? -0.584 -5.767 -10.357 1.00 84.62 132 VAL A N 1
ATOM 1123 C CA . VAL A 1 132 ? -0.427 -5.162 -11.679 1.00 84.62 132 VAL A CA 1
ATOM 1124 C C . VAL A 1 132 ? 0.911 -4.439 -11.677 1.00 84.62 132 VAL A C 1
ATOM 1126 O O . VAL A 1 132 ? 1.114 -3.517 -10.885 1.00 84.62 132 VAL A O 1
ATOM 1129 N N . SER A 1 133 ? 1.819 -4.883 -12.546 1.00 83.81 133 SER A N 1
ATOM 1130 C CA . SER A 1 133 ? 3.150 -4.293 -12.684 1.00 83.81 133 SER A CA 1
ATOM 1131 C C . SER A 1 133 ? 3.060 -2.819 -13.078 1.00 83.81 133 SER A C 1
ATOM 1133 O O . SER A 1 133 ? 2.263 -2.432 -13.932 1.00 83.81 133 SER A O 1
ATOM 1135 N N . GLY A 1 134 ? 3.917 -1.992 -12.475 1.00 86.25 134 GLY A N 1
ATOM 1136 C CA . GLY A 1 134 ? 4.147 -0.616 -12.926 1.00 86.25 134 GLY A CA 1
ATOM 1137 C C . GLY A 1 134 ? 5.049 -0.524 -14.164 1.00 86.25 134 GLY A C 1
ATOM 1138 O O . GLY A 1 134 ? 5.230 0.565 -14.706 1.00 86.25 134 GLY A O 1
ATOM 1139 N N . HIS A 1 135 ? 5.623 -1.647 -14.602 1.00 89.81 135 HIS A N 1
ATOM 1140 C CA . HIS A 1 135 ? 6.489 -1.753 -15.772 1.00 89.81 135 HIS A CA 1
ATOM 1141 C C . HIS A 1 135 ? 5.753 -2.417 -16.934 1.00 89.81 135 HIS A C 1
ATOM 1143 O O . HIS A 1 135 ? 4.889 -3.269 -16.725 1.00 89.81 135 HIS A O 1
ATOM 1149 N N . GLY A 1 136 ? 6.131 -2.042 -18.158 1.00 91.00 136 GLY A N 1
ATOM 1150 C CA . GLY A 1 136 ? 5.620 -2.705 -19.350 1.00 91.00 136 GLY A CA 1
ATOM 1151 C C . GLY A 1 136 ? 6.067 -4.164 -19.413 1.00 91.00 136 GLY A C 1
ATOM 1152 O O . GLY A 1 136 ? 7.182 -4.491 -19.005 1.00 91.00 136 GLY A O 1
ATOM 1153 N N . ASP A 1 137 ? 5.206 -5.035 -19.928 1.00 91.88 137 ASP A N 1
ATOM 1154 C CA . ASP A 1 137 ? 5.581 -6.415 -20.222 1.00 91.88 137 ASP A CA 1
ATOM 1155 C C . ASP A 1 137 ? 6.553 -6.502 -21.417 1.00 91.88 137 ASP A C 1
ATOM 1157 O O . ASP A 1 137 ? 6.885 -5.507 -22.072 1.00 91.88 137 ASP A O 1
ATOM 1161 N N . GLY A 1 138 ? 7.032 -7.713 -21.714 1.00 92.81 138 GLY A N 1
ATOM 1162 C CA . GLY A 1 138 ? 7.989 -7.934 -22.797 1.00 92.81 138 GLY A CA 1
ATOM 1163 C C . GLY A 1 138 ? 7.483 -7.496 -24.175 1.00 92.81 138 GLY A C 1
ATOM 1164 O O . GLY A 1 138 ? 8.264 -6.952 -24.953 1.00 92.81 138 GLY A O 1
ATOM 1165 N N . GLU A 1 139 ? 6.195 -7.669 -24.483 1.00 94.88 139 GLU A N 1
ATOM 1166 C CA . GLU A 1 139 ? 5.627 -7.251 -25.772 1.00 94.88 139 GLU A CA 1
ATOM 1167 C C . GLU A 1 139 ? 5.489 -5.729 -25.852 1.00 94.88 139 GLU A C 1
ATOM 1169 O O . GLU A 1 139 ? 5.830 -5.127 -26.873 1.00 94.88 139 GLU A O 1
ATOM 1174 N N . GLN A 1 140 ? 5.068 -5.089 -24.761 1.00 95.44 140 GLN A N 1
ATOM 1175 C CA . GLN A 1 140 ? 4.989 -3.635 -24.651 1.00 95.44 140 GLN A CA 1
ATOM 1176 C C . GLN A 1 140 ? 6.374 -2.987 -24.787 1.00 95.44 140 GLN A C 1
ATOM 1178 O O . GLN A 1 140 ? 6.536 -2.040 -25.558 1.00 95.44 140 GLN A O 1
ATOM 1183 N N . ILE A 1 141 ? 7.394 -3.518 -24.102 1.00 95.62 141 ILE A N 1
ATOM 1184 C CA . ILE A 1 141 ? 8.776 -3.026 -24.215 1.00 95.62 141 ILE A CA 1
ATOM 1185 C C . ILE A 1 141 ? 9.309 -3.258 -25.631 1.00 95.62 141 ILE A C 1
ATOM 1187 O O . ILE A 1 141 ? 9.872 -2.346 -26.239 1.00 95.62 141 ILE A O 1
ATOM 1191 N N . ARG A 1 142 ? 9.103 -4.452 -26.196 1.00 95.75 142 ARG A N 1
ATOM 1192 C CA . ARG A 1 142 ? 9.517 -4.785 -27.565 1.00 95.75 142 ARG A CA 1
ATOM 1193 C C . ARG A 1 142 ? 8.896 -3.847 -28.596 1.00 95.75 142 ARG A C 1
ATOM 1195 O O . ARG A 1 142 ? 9.587 -3.440 -29.529 1.00 95.75 142 ARG A O 1
ATOM 1202 N N . HIS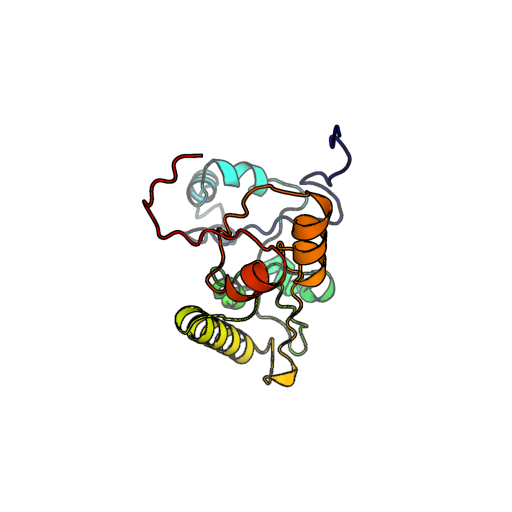 A 1 143 ? 7.622 -3.499 -28.440 1.00 96.81 143 HIS A N 1
ATOM 1203 C CA . HIS A 1 143 ? 6.946 -2.529 -29.296 1.00 96.81 143 HIS A CA 1
ATOM 1204 C C . HIS A 1 143 ? 7.628 -1.158 -29.228 1.00 96.81 143 HIS A C 1
ATOM 1206 O O . HIS A 1 143 ? 7.999 -0.616 -30.264 1.00 96.81 143 HIS A O 1
ATOM 1212 N N . VAL A 1 144 ? 7.913 -0.650 -28.023 1.00 96.00 144 VAL A N 1
ATOM 1213 C CA . VAL A 1 144 ? 8.650 0.615 -27.843 1.00 96.00 144 VAL A CA 1
ATOM 1214 C C . VAL A 1 144 ? 10.029 0.563 -28.509 1.00 96.00 144 VAL A C 1
ATOM 1216 O O . VAL A 1 144 ? 10.403 1.500 -29.218 1.00 96.00 144 VAL A O 1
ATOM 1219 N N . VAL A 1 145 ? 10.777 -0.529 -28.321 1.00 95.81 145 VAL A N 1
ATOM 1220 C CA . VAL A 1 145 ? 12.110 -0.718 -28.917 1.00 95.81 145 VAL A CA 1
ATOM 1221 C C . VAL A 1 145 ? 12.055 -0.656 -30.446 1.00 95.81 145 VAL A C 1
ATOM 1223 O O . VAL A 1 145 ? 12.889 0.010 -31.062 1.00 95.81 145 VAL A O 1
ATOM 1226 N N . LYS A 1 146 ? 11.074 -1.323 -31.062 1.00 94.19 146 LYS A N 1
ATOM 1227 C CA . LYS A 1 146 ? 10.942 -1.389 -32.523 1.00 94.19 146 LYS A CA 1
ATOM 1228 C C . LYS A 1 146 ? 10.454 -0.082 -33.135 1.00 94.19 146 LYS A C 1
ATOM 1230 O O . LYS A 1 146 ? 11.016 0.358 -34.136 1.00 94.19 146 LYS A O 1
ATOM 1235 N N . ASP A 1 147 ? 9.457 0.541 -32.522 1.00 95.94 147 ASP A N 1
ATOM 1236 C CA . ASP A 1 147 ? 8.761 1.696 -33.093 1.00 95.94 147 ASP A CA 1
ATOM 1237 C C . ASP A 1 147 ? 9.542 3.003 -32.915 1.00 95.94 147 ASP A C 1
ATOM 1239 O O . ASP A 1 147 ? 9.387 3.942 -33.695 1.00 95.94 147 ASP A O 1
ATOM 1243 N N . THR A 1 148 ? 10.434 3.068 -31.922 1.00 95.56 148 THR A N 1
ATOM 1244 C CA . THR A 1 148 ? 11.292 4.245 -31.709 1.00 95.56 148 THR A CA 1
ATOM 1245 C C . THR A 1 148 ? 12.363 4.393 -32.799 1.00 95.56 148 THR A C 1
ATOM 1247 O O . THR A 1 148 ? 12.874 5.495 -33.000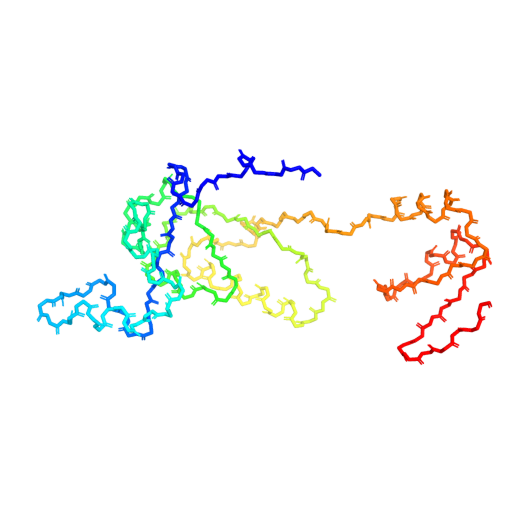 1.00 95.56 148 THR A O 1
ATOM 1250 N N . HIS A 1 149 ? 12.723 3.311 -33.506 1.00 93.44 149 HIS A N 1
ATOM 1251 C CA . HIS A 1 149 ? 13.806 3.290 -34.503 1.00 93.44 149 HIS A CA 1
ATOM 1252 C C . HIS A 1 149 ? 15.111 3.932 -33.994 1.00 93.44 149 HIS A C 1
ATOM 1254 O O . HIS A 1 149 ? 15.745 4.747 -34.675 1.00 93.44 149 HIS A O 1
ATOM 1260 N N . ALA A 1 150 ? 15.500 3.594 -32.763 1.00 95.88 150 ALA A N 1
ATOM 1261 C CA . ALA A 1 150 ? 16.720 4.114 -32.166 1.00 95.88 150 ALA A CA 1
ATOM 1262 C C . ALA A 1 150 ? 17.955 3.713 -32.995 1.00 95.88 150 ALA A C 1
ATOM 1264 O O . ALA A 1 150 ? 18.002 2.659 -33.616 1.00 95.88 150 ALA A O 1
ATOM 1265 N N . LYS A 1 151 ? 18.994 4.556 -33.009 1.00 96.38 151 LYS A N 1
ATOM 1266 C CA . LYS A 1 151 ? 20.287 4.184 -33.621 1.00 96.38 151 LYS A CA 1
ATOM 1267 C C . LYS A 1 151 ? 21.119 3.286 -32.706 1.00 96.38 151 LYS A C 1
ATOM 1269 O O . LYS A 1 151 ? 21.963 2.530 -33.179 1.00 96.38 151 LYS A O 1
ATOM 1274 N N . LEU A 1 152 ? 20.904 3.415 -31.400 1.00 96.06 152 LEU A N 1
ATOM 1275 C CA . LEU A 1 152 ? 21.582 2.705 -30.326 1.00 96.06 152 LEU A CA 1
ATOM 1276 C C . LEU A 1 152 ? 20.579 2.516 -29.186 1.00 96.06 152 LEU A C 1
ATOM 1278 O O . LEU A 1 152 ? 19.919 3.478 -28.791 1.0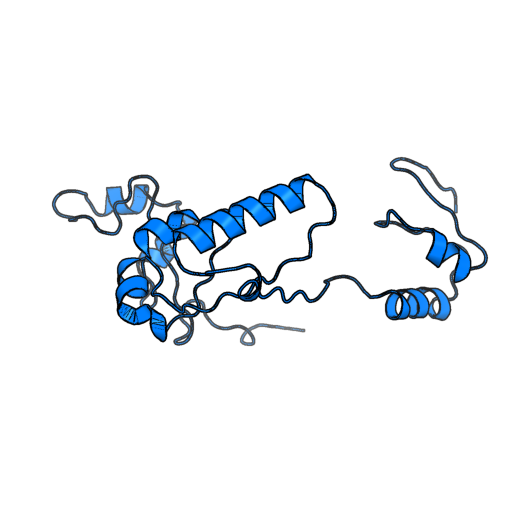0 96.06 152 LEU A O 1
ATOM 1282 N N . LEU A 1 153 ? 20.496 1.302 -28.650 1.00 96.75 153 LEU A N 1
ATOM 1283 C CA . LEU A 1 153 ? 19.690 0.973 -27.479 1.00 96.75 153 LEU A CA 1
ATOM 1284 C C . LEU A 1 153 ? 20.610 0.704 -26.282 1.00 96.75 153 LEU A C 1
ATOM 1286 O O . LEU A 1 153 ? 21.526 -0.110 -26.375 1.00 96.75 153 LEU A O 1
ATOM 1290 N N . ILE A 1 154 ? 20.358 1.372 -25.156 1.00 96.38 154 ILE A N 1
ATOM 1291 C CA . ILE A 1 154 ? 21.070 1.154 -23.887 1.00 96.38 154 ILE A CA 1
ATOM 1292 C C . ILE A 1 154 ? 20.028 0.726 -22.846 1.00 96.38 154 ILE A C 1
ATOM 1294 O O . ILE A 1 154 ? 19.334 1.586 -22.298 1.00 96.38 154 ILE A O 1
ATOM 1298 N N . PRO A 1 155 ? 19.855 -0.585 -22.602 1.00 95.38 155 PRO A N 1
ATOM 1299 C CA . PRO A 1 155 ? 18.940 -1.080 -21.585 1.00 95.38 155 PRO A CA 1
ATOM 1300 C C . PRO A 1 155 ? 19.441 -0.684 -20.195 1.00 95.38 155 PRO A C 1
ATOM 1302 O O . PRO A 1 155 ? 20.591 -0.937 -19.841 1.00 95.38 155 PRO A O 1
ATOM 1305 N N . ILE A 1 156 ? 18.569 -0.070 -19.402 1.00 94.19 156 ILE A N 1
ATOM 1306 C CA . ILE A 1 156 ? 18.811 0.258 -17.993 1.00 94.19 156 ILE A CA 1
ATOM 1307 C C . ILE A 1 156 ? 17.648 -0.265 -17.155 1.00 94.19 156 ILE A C 1
ATOM 1309 O O . ILE A 1 156 ? 16.586 -0.569 -17.693 1.00 94.19 156 ILE A O 1
ATOM 1313 N N . HIS A 1 157 ? 17.833 -0.346 -15.836 1.00 93.12 157 HIS A N 1
ATOM 1314 C CA . HIS A 1 157 ? 16.800 -0.836 -14.914 1.00 93.12 157 HIS A CA 1
ATOM 1315 C C . HIS A 1 157 ? 16.311 -2.265 -15.246 1.00 93.12 157 HIS A C 1
ATOM 1317 O O . HIS A 1 157 ? 15.148 -2.603 -15.058 1.00 93.12 157 HIS A O 1
ATOM 1323 N N . THR A 1 158 ? 17.222 -3.106 -15.743 1.00 90.31 158 THR A N 1
ATOM 1324 C CA . THR A 1 158 ? 17.022 -4.539 -15.980 1.00 90.31 158 THR A CA 1
ATOM 1325 C C . THR A 1 158 ? 18.293 -5.290 -15.594 1.00 90.31 158 THR A C 1
ATOM 1327 O O . THR A 1 158 ? 19.393 -4.756 -15.730 1.00 90.31 158 THR A O 1
ATOM 1330 N N . VAL A 1 159 ? 18.141 -6.526 -15.124 1.00 86.94 159 VAL A N 1
ATOM 1331 C CA . VAL A 1 159 ? 19.243 -7.494 -14.965 1.00 86.94 159 VAL A CA 1
ATOM 1332 C C . VAL A 1 159 ? 19.317 -8.483 -16.138 1.00 86.94 159 VAL A C 1
ATOM 1334 O O . VAL A 1 159 ? 20.253 -9.271 -16.211 1.00 86.94 159 VAL A O 1
ATOM 1337 N N . HIS A 1 160 ? 18.350 -8.408 -17.062 1.00 89.12 160 HIS A N 1
ATOM 1338 C CA . HIS A 1 160 ? 18.181 -9.292 -18.215 1.00 89.12 160 HIS A CA 1
ATOM 1339 C C . HIS A 1 160 ? 18.091 -8.473 -19.508 1.00 89.12 160 HIS A C 1
ATOM 1341 O O . HIS A 1 160 ? 17.007 -8.081 -19.961 1.00 89.12 160 HIS A O 1
ATOM 1347 N N . ASP A 1 161 ? 19.238 -8.141 -20.095 1.00 92.88 161 ASP A N 1
ATOM 1348 C CA . ASP A 1 161 ? 19.306 -7.360 -21.331 1.00 92.88 161 ASP A CA 1
ATOM 1349 C C . ASP A 1 161 ? 19.335 -8.222 -22.608 1.00 92.88 161 ASP A C 1
ATOM 1351 O O . ASP A 1 161 ? 19.259 -7.696 -23.721 1.00 92.88 161 ASP A O 1
ATOM 1355 N N . GLU A 1 162 ? 19.367 -9.547 -22.461 1.00 94.50 162 GLU A N 1
ATOM 1356 C CA . GLU A 1 162 ? 19.400 -10.521 -23.549 1.00 94.50 162 GLU A CA 1
ATOM 1357 C C . GLU A 1 162 ? 18.228 -10.365 -24.522 1.00 94.50 162 GLU A C 1
ATOM 1359 O O . GLU A 1 162 ? 18.410 -10.499 -25.731 1.00 94.50 162 GLU A O 1
ATOM 1364 N N . TYR A 1 163 ? 17.041 -10.014 -24.028 1.00 93.44 163 TYR A N 1
ATOM 1365 C CA . TYR A 1 163 ? 15.865 -9.786 -24.867 1.00 93.44 163 TYR A CA 1
ATOM 1366 C C . TYR A 1 163 ? 16.008 -8.530 -25.729 1.00 93.44 163 TYR A C 1
ATOM 1368 O O . TYR A 1 163 ? 15.667 -8.538 -26.909 1.00 93.44 163 TYR A O 1
ATOM 1376 N N . HIS A 1 164 ? 16.601 -7.468 -25.182 1.00 95.81 164 HIS A N 1
ATOM 1377 C CA . HIS A 1 164 ? 16.841 -6.227 -25.916 1.00 95.81 164 HIS A CA 1
ATOM 1378 C C . HIS A 1 164 ? 17.800 -6.467 -27.086 1.00 95.81 164 HIS A C 1
ATOM 1380 O O . HIS A 1 164 ? 17.559 -5.973 -28.186 1.00 95.81 164 HIS A O 1
ATOM 1386 N N . LYS A 1 165 ? 18.830 -7.297 -26.867 1.00 94.81 165 LYS A N 1
ATOM 1387 C CA . LYS A 1 165 ? 19.781 -7.749 -27.900 1.00 94.81 165 LYS A CA 1
ATOM 1388 C C . LYS A 1 165 ? 19.120 -8.570 -29.011 1.00 94.81 165 LYS A C 1
ATOM 1390 O O . LYS A 1 165 ? 19.638 -8.605 -30.119 1.00 94.81 165 LYS A O 1
ATOM 1395 N N . GLN A 1 166 ? 17.984 -9.215 -28.743 1.00 94.56 166 GLN A N 1
ATOM 1396 C CA . GLN A 1 166 ? 17.197 -9.912 -29.768 1.00 94.56 166 GLN A CA 1
ATOM 1397 C C . GLN A 1 166 ? 16.255 -8.975 -30.535 1.00 94.56 166 GLN A C 1
ATOM 1399 O O . GLN A 1 166 ? 15.811 -9.310 -31.633 1.00 94.56 166 GLN A O 1
ATOM 1404 N N . TRP A 1 167 ? 15.886 -7.833 -29.953 1.00 95.56 167 TRP A N 1
ATOM 1405 C CA . TRP A 1 167 ? 14.894 -6.919 -30.527 1.00 95.56 167 TRP A CA 1
ATOM 1406 C C . TRP A 1 167 ? 15.502 -5.735 -31.276 1.00 95.56 167 TRP A C 1
ATOM 1408 O O . TRP A 1 167 ? 14.786 -5.098 -32.048 1.00 95.56 167 TRP A O 1
ATOM 1418 N N . HIS A 1 168 ? 16.784 -5.442 -31.057 1.00 96.81 168 HIS A N 1
ATOM 1419 C CA . HIS A 1 168 ? 17.491 -4.319 -31.660 1.00 96.81 168 HIS A CA 1
ATOM 1420 C C . HIS A 1 168 ? 18.918 -4.718 -32.056 1.00 96.81 168 HIS A C 1
ATOM 1422 O O . HIS A 1 168 ? 19.630 -5.332 -31.268 1.00 96.81 168 HIS A O 1
ATOM 1428 N N . ASP A 1 169 ? 19.358 -4.324 -33.253 1.00 95.56 169 ASP A N 1
ATOM 1429 C CA . ASP A 1 169 ? 20.644 -4.773 -33.813 1.00 95.56 169 ASP A CA 1
ATOM 1430 C C . ASP A 1 169 ? 21.866 -4.106 -33.157 1.00 95.56 169 ASP A C 1
ATOM 1432 O O . ASP A 1 169 ? 22.969 -4.648 -33.180 1.00 95.56 169 ASP A O 1
ATOM 1436 N N . ASN A 1 170 ? 21.685 -2.918 -32.569 1.00 96.50 170 ASN A N 1
ATOM 1437 C CA . ASN A 1 170 ? 22.753 -2.156 -31.918 1.00 96.50 170 ASN A CA 1
ATOM 1438 C C . ASN A 1 170 ? 22.424 -1.884 -30.445 1.00 96.50 170 ASN A C 1
ATOM 1440 O O . ASN A 1 170 ? 21.780 -0.882 -30.120 1.00 96.50 170 ASN A O 1
ATOM 1444 N N . VAL A 1 171 ? 22.823 -2.800 -29.563 1.00 96.75 171 VAL A N 1
ATOM 1445 C CA . VAL A 1 171 ? 22.590 -2.716 -28.114 1.00 96.75 171 VAL A CA 1
ATOM 1446 C C . VAL A 1 171 ? 23.916 -2.574 -27.384 1.00 96.75 171 VAL A C 1
ATOM 1448 O O . VAL A 1 171 ? 24.823 -3.374 -27.603 1.00 96.75 171 VAL A O 1
ATOM 1451 N N . ASN A 1 172 ? 24.016 -1.591 -26.489 1.00 95.81 172 ASN A N 1
ATOM 1452 C CA . ASN A 1 172 ? 25.180 -1.408 -25.627 1.00 95.81 172 ASN A CA 1
ATOM 1453 C C . ASN A 1 172 ? 24.792 -1.600 -24.156 1.00 95.81 172 ASN A C 1
ATOM 1455 O O . ASN A 1 172 ? 24.102 -0.768 -23.568 1.00 95.81 172 ASN A O 1
ATOM 1459 N N . SER A 1 173 ? 25.226 -2.724 -23.590 1.00 95.56 173 SER A N 1
ATOM 1460 C CA . SER A 1 173 ? 25.074 -3.059 -22.175 1.00 95.56 173 SER A CA 1
ATOM 1461 C C . SER A 1 173 ? 25.993 -2.194 -21.322 1.00 95.56 173 SER A C 1
ATOM 1463 O O . SER A 1 173 ? 27.161 -2.019 -21.659 1.00 95.56 173 SER A O 1
ATOM 1465 N N . VAL A 1 174 ? 25.494 -1.708 -20.188 1.00 94.12 174 VAL A N 1
ATOM 1466 C CA . VAL A 1 174 ? 26.275 -0.878 -19.265 1.00 94.12 174 VAL A CA 1
ATOM 1467 C C . VAL A 1 174 ? 26.223 -1.405 -17.847 1.00 94.12 174 VAL A C 1
ATOM 1469 O O . VAL A 1 174 ? 25.209 -1.939 -17.401 1.00 94.12 174 VAL A O 1
ATOM 1472 N N . ASN A 1 175 ? 27.311 -1.183 -17.121 1.00 93.38 175 ASN A N 1
ATOM 1473 C CA . ASN A 1 175 ? 27.374 -1.316 -15.678 1.00 93.38 175 ASN A CA 1
ATOM 1474 C C . ASN A 1 175 ? 27.186 0.043 -15.003 1.00 93.38 175 ASN A C 1
ATOM 1476 O O . ASN A 1 175 ? 27.280 1.115 -15.611 1.00 93.38 175 ASN A O 1
ATOM 1480 N N . GLN A 1 176 ? 26.938 -0.001 -13.696 1.00 93.50 176 GLN A N 1
ATOM 1481 C CA . GLN A 1 176 ? 26.895 1.199 -12.878 1.00 93.50 176 GLN A CA 1
ATOM 1482 C C . GLN A 1 176 ? 28.215 1.979 -13.021 1.00 93.50 176 GLN A C 1
ATOM 1484 O O . GLN A 1 176 ? 29.292 1.418 -12.841 1.00 93.50 176 GLN A O 1
ATOM 1489 N N . HIS A 1 177 ? 28.108 3.281 -13.304 1.00 94.62 177 HIS A N 1
ATOM 1490 C CA . HIS A 1 177 ? 29.221 4.226 -13.511 1.00 94.62 177 HIS A CA 1
ATOM 1491 C C . HIS A 1 177 ? 29.953 4.164 -14.858 1.00 94.62 177 HIS A C 1
ATOM 1493 O O . HIS A 1 177 ? 30.864 4.973 -15.069 1.00 94.62 177 HIS A O 1
ATOM 1499 N N . ASP A 1 178 ? 29.536 3.302 -15.785 1.00 95.56 178 ASP A N 1
ATOM 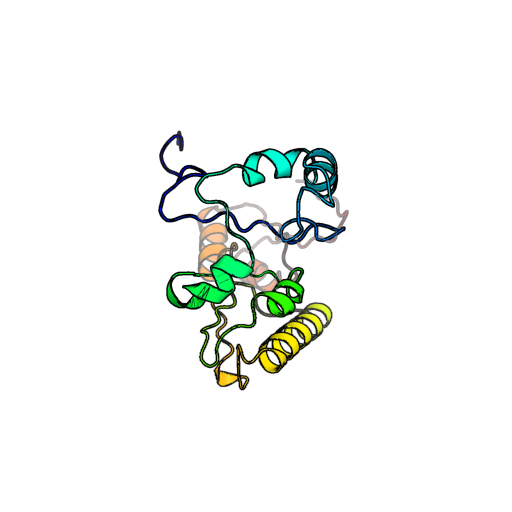1500 C CA . ASP A 1 178 ? 30.078 3.327 -17.141 1.00 95.56 178 ASP A CA 1
ATOM 1501 C C . ASP A 1 178 ? 29.795 4.669 -17.832 1.00 95.56 178 ASP A C 1
ATOM 1503 O O . ASP A 1 178 ? 28.789 5.344 -17.589 1.00 95.56 178 ASP A O 1
ATOM 1507 N N . ARG A 1 179 ? 30.716 5.075 -18.711 1.00 94.31 179 ARG A N 1
ATOM 1508 C CA . ARG A 1 179 ? 30.588 6.283 -19.532 1.00 94.31 179 ARG A CA 1
ATOM 1509 C C . ARG A 1 179 ? 30.466 5.881 -20.992 1.00 94.31 179 ARG A C 1
ATOM 1511 O O . ARG A 1 179 ? 31.375 5.258 -21.531 1.00 94.31 179 ARG A O 1
ATOM 1518 N N . ILE A 1 180 ? 29.375 6.293 -21.632 1.00 91.00 180 ILE A N 1
ATOM 1519 C CA . ILE A 1 180 ? 29.180 6.140 -23.074 1.00 91.00 180 ILE A CA 1
ATOM 1520 C C . ILE A 1 180 ? 29.374 7.496 -23.744 1.00 91.00 180 ILE A C 1
ATOM 1522 O O . ILE A 1 180 ? 28.803 8.499 -23.316 1.00 91.00 180 ILE A O 1
ATOM 1526 N N . GLN A 1 181 ? 30.167 7.510 -24.811 1.00 88.75 181 GLN A N 1
ATOM 1527 C CA . GLN A 1 181 ? 30.261 8.636 -25.729 1.00 88.75 181 GLN A CA 1
ATOM 1528 C C . GLN A 1 181 ? 29.344 8.348 -26.924 1.00 88.75 181 GLN A C 1
ATOM 1530 O O . GLN A 1 181 ? 29.510 7.320 -27.580 1.00 88.75 181 GLN A O 1
ATOM 1535 N N . LEU A 1 182 ? 28.346 9.211 -27.132 1.00 85.25 182 LEU A N 1
ATOM 1536 C CA . LEU A 1 182 ? 27.315 9.083 -28.170 1.00 85.25 182 LEU A CA 1
ATOM 1537 C C . LEU A 1 182 ? 27.676 9.869 -29.433 1.00 85.25 182 LEU A C 1
ATOM 1539 O O . LEU A 1 182 ? 28.268 10.963 -29.285 1.00 85.25 182 LEU A O 1
#

Radius of gyration: 23.88 Å; Cα contacts (8 Å, |Δi|>4): 161; chains: 1; bounding box: 49×42×68 Å

Foldseek 3Di:
DPCVPVDDDCLHPLDAAEDEQFPVRCLPPDCVVPPPVNVLVSDDPVCSVLSPRPRYDYLVRCLVPVVSDDDDADLVRLVSCVSNLDDAPAADEAADDDDPDPVVVVSVVVVVVSCCVSNNDVDPVSHHYDYDDPDDDLVRVLCVLQVVPDPEAEDDPDPDCVSVVVSDVHYDYDDPPDDDDD

Mean predicted aligned error: 6.11 Å

Sequence (182 aa):
PNLKGQFPSPTDKNIKIYIQRGSWGLIDKDLETFTERQLLQDYGTWQREFLDYPNAVDYRDVQKNQKEFIFYCSDYRLQDLIDIKPSEGTSYIRSLTEPFNTEMEIKEDQVKNWFVHFGVINRDEDWHQIHVSGHGDGEQIRHVVKDTHAKLLIPIHTVHDEYHKQWHDNVNSVNQHDRIQL